Protein AF-A0A521FR51-F1 (afdb_monomer_lite)

Radius of gyration: 33.15 Å; chains: 1; bounding box: 98×44×95 Å

Structure (mmCIF, N/CA/C/O backbone):
data_AF-A0A521FR51-F1
#
_entry.id   AF-A0A521FR51-F1
#
loop_
_atom_site.group_PDB
_atom_site.id
_atom_site.type_symbol
_atom_site.label_atom_id
_atom_site.label_alt_id
_atom_site.label_comp_id
_atom_site.label_asym_id
_atom_site.label_entity_id
_atom_site.label_seq_id
_atom_site.pdbx_PDB_ins_code
_atom_site.Cartn_x
_atom_site.Cartn_y
_atom_site.Cartn_z
_atom_site.occupancy
_atom_site.B_iso_or_equiv
_atom_site.auth_seq_id
_atom_site.auth_comp_id
_atom_site.auth_asym_id
_atom_site.auth_atom_id
_atom_site.pdbx_PDB_model_num
ATOM 1 N N . MET A 1 1 ? -65.102 20.987 44.781 1.00 52.03 1 MET A N 1
ATOM 2 C CA . MET A 1 1 ? -63.739 21.559 44.846 1.00 52.03 1 MET A CA 1
ATOM 3 C C . MET A 1 1 ? -63.047 20.833 45.979 1.00 52.03 1 MET A C 1
ATOM 5 O O . MET A 1 1 ? -63.687 20.738 47.014 1.00 52.03 1 MET A O 1
ATOM 9 N N . SER A 1 2 ? -61.830 20.329 45.763 1.00 52.31 2 SER A N 1
ATOM 10 C CA . SER A 1 2 ? -61.130 19.287 46.551 1.00 52.31 2 SER A CA 1
ATOM 11 C C . SER A 1 2 ? -61.359 17.890 45.965 1.00 52.31 2 SER A C 1
ATOM 13 O O . SER A 1 2 ? -62.490 17.569 45.633 1.00 52.31 2 SER A O 1
ATOM 15 N N . ASP A 1 3 ? -60.271 17.133 45.789 1.00 48.88 3 ASP A N 1
ATOM 16 C CA . ASP A 1 3 ? -60.159 15.750 45.261 1.00 48.88 3 ASP A CA 1
ATOM 17 C C . ASP A 1 3 ? -59.652 15.567 43.814 1.00 48.88 3 ASP A C 1
ATOM 19 O O . ASP A 1 3 ? -59.901 14.539 43.194 1.00 48.88 3 ASP A O 1
ATOM 23 N N . GLN A 1 4 ? -58.859 16.505 43.274 1.00 53.62 4 GLN A N 1
ATOM 24 C CA . GLN A 1 4 ? -58.178 16.308 41.975 1.00 53.62 4 GLN A CA 1
ATOM 25 C C . GLN A 1 4 ? -56.643 16.216 42.035 1.00 53.62 4 GLN A C 1
ATOM 27 O O . GLN A 1 4 ? -55.985 16.265 41.001 1.00 53.62 4 GLN A O 1
ATOM 32 N N . TYR A 1 5 ? -56.065 16.020 43.222 1.00 56.59 5 TYR A N 1
ATOM 33 C CA . TYR A 1 5 ? -54.642 15.696 43.382 1.00 56.59 5 TYR A CA 1
ATOM 34 C C . TYR A 1 5 ? -54.499 14.272 43.918 1.00 56.59 5 TYR A C 1
ATOM 36 O O . TYR A 1 5 ? -54.097 14.049 45.059 1.00 56.59 5 TYR A O 1
ATOM 44 N N . GLY A 1 6 ? -54.884 13.298 43.092 1.00 53.94 6 GLY A N 1
ATOM 45 C CA . GLY A 1 6 ? -54.522 11.901 43.299 1.00 53.94 6 GLY A CA 1
ATOM 46 C C . GLY A 1 6 ? -53.022 11.747 43.079 1.00 53.94 6 GLY A C 1
ATOM 47 O O . GLY A 1 6 ? -52.582 11.493 41.961 1.00 53.94 6 GLY A O 1
ATOM 48 N N . TRP A 1 7 ? -52.235 11.961 44.130 1.00 54.44 7 TRP A N 1
ATOM 49 C CA . TRP A 1 7 ? -50.818 11.626 44.136 1.00 54.44 7 TRP A CA 1
ATOM 50 C C . TRP A 1 7 ? -50.703 10.117 43.900 1.00 54.44 7 TRP A C 1
ATOM 52 O O . TRP A 1 7 ? -51.057 9.325 44.768 1.00 54.44 7 TRP A O 1
ATOM 62 N N . GLN A 1 8 ? -50.271 9.716 42.702 1.00 59.28 8 GLN A N 1
ATOM 63 C CA . GLN A 1 8 ? -49.895 8.336 42.403 1.00 59.28 8 GLN A CA 1
ATOM 64 C C . GLN A 1 8 ? -48.689 7.978 43.279 1.00 59.28 8 GLN A C 1
ATOM 66 O O . GLN A 1 8 ? -47.546 8.251 42.924 1.00 59.28 8 GLN A O 1
ATOM 71 N N . THR A 1 9 ? -48.945 7.403 44.452 1.00 59.22 9 THR A N 1
ATOM 72 C CA . THR A 1 9 ? -47.923 7.036 45.444 1.00 59.22 9 THR A CA 1
ATOM 73 C C . THR A 1 9 ? -47.127 5.781 45.082 1.00 59.22 9 THR A C 1
ATOM 75 O O . THR A 1 9 ? -46.201 5.427 45.809 1.00 59.22 9 THR A O 1
ATOM 78 N N . ASP A 1 10 ? -47.425 5.134 43.951 1.00 56.59 10 ASP A N 1
ATOM 79 C CA . ASP A 1 10 ? -46.977 3.757 43.706 1.00 56.59 10 ASP A CA 1
ATOM 80 C C . ASP A 1 10 ? -45.957 3.606 42.564 1.00 56.59 10 ASP A C 1
ATOM 82 O O . ASP A 1 10 ? -45.501 2.499 42.291 1.00 56.59 10 ASP A O 1
ATOM 86 N N . GLN A 1 11 ? -45.526 4.693 41.916 1.00 64.50 11 GLN A N 1
ATOM 87 C CA . GLN A 1 11 ? -44.416 4.641 40.953 1.00 64.50 11 GLN A CA 1
ATOM 88 C C . GLN A 1 11 ? -43.120 5.140 41.589 1.00 64.50 11 GLN A C 1
ATOM 90 O O . GLN A 1 11 ? -42.556 6.158 41.190 1.00 64.50 11 GLN A O 1
ATOM 95 N N . TRP A 1 12 ? -42.622 4.407 42.586 1.00 65.62 12 TRP A N 1
ATOM 96 C CA . TRP A 1 12 ? -41.214 4.546 42.945 1.00 65.62 12 TRP A CA 1
ATOM 97 C C . TRP A 1 12 ? -40.373 4.172 41.716 1.00 65.62 12 TRP A C 1
ATOM 99 O O . TRP A 1 12 ? -40.554 3.073 41.181 1.00 65.62 12 TRP A O 1
ATOM 109 N N . PRO A 1 13 ? -39.486 5.060 41.228 1.00 68.44 13 PRO A N 1
ATOM 110 C CA . PRO A 1 13 ? -38.604 4.712 40.128 1.00 68.44 13 PRO A CA 1
ATOM 111 C C . PRO A 1 13 ? -37.794 3.486 40.543 1.00 68.44 13 PRO A C 1
ATOM 113 O O . PRO A 1 13 ? -37.299 3.417 41.672 1.00 68.44 13 PRO A O 1
ATOM 116 N N . ALA A 1 14 ? -37.700 2.507 39.640 1.00 74.50 14 ALA A N 1
ATOM 117 C CA . ALA A 1 14 ? -36.895 1.315 39.861 1.00 74.50 14 ALA A CA 1
ATOM 118 C C . ALA A 1 14 ? -35.509 1.729 40.394 1.00 74.50 14 ALA A C 1
ATOM 120 O O . ALA A 1 14 ? -34.955 2.721 39.901 1.00 74.50 14 ALA A O 1
ATOM 121 N N . PRO A 1 15 ? -34.966 1.019 41.403 1.00 76.31 15 PRO A N 1
ATOM 122 C CA . PRO A 1 15 ? -33.684 1.368 41.999 1.00 76.31 15 PRO A CA 1
ATOM 123 C C . PRO A 1 15 ? -32.647 1.548 40.894 1.00 76.31 15 PRO A C 1
ATOM 125 O O . PRO A 1 15 ? -32.601 0.757 39.947 1.00 76.31 15 PRO A O 1
ATOM 128 N N . ALA A 1 16 ? -31.858 2.622 40.995 1.00 70.25 16 ALA A N 1
ATOM 129 C CA . ALA A 1 16 ? -30.843 2.927 40.000 1.00 70.25 16 ALA A CA 1
ATOM 130 C C . ALA A 1 16 ? -29.976 1.678 39.761 1.00 70.25 16 ALA A C 1
ATOM 132 O O . ALA A 1 16 ? -29.628 0.997 40.735 1.00 70.25 16 ALA A O 1
ATOM 133 N N . PRO A 1 17 ? -29.650 1.350 38.496 1.00 73.38 17 PRO A N 1
ATOM 134 C CA . PRO A 1 17 ? -28.780 0.221 38.206 1.00 73.38 17 PRO A CA 1
ATOM 135 C C . PRO A 1 17 ? -27.507 0.354 39.044 1.00 73.38 17 PRO A C 1
ATOM 137 O O . PRO A 1 17 ? -26.943 1.445 39.162 1.00 73.38 17 PRO A O 1
ATOM 140 N N . THR A 1 18 ? -27.114 -0.749 39.682 1.00 76.81 18 THR A N 1
ATOM 141 C CA . THR A 1 18 ? -25.969 -0.801 40.591 1.00 76.81 18 THR A CA 1
ATOM 142 C C . THR A 1 18 ? -24.745 -0.154 39.952 1.00 76.81 18 THR A C 1
ATOM 144 O O . THR A 1 18 ? -24.495 -0.308 38.754 1.00 76.81 18 THR A O 1
ATOM 147 N N . THR A 1 19 ? -24.004 0.605 40.764 1.00 68.75 19 THR A N 1
ATOM 148 C CA . THR A 1 19 ? -22.808 1.353 40.370 1.00 68.75 19 THR A CA 1
ATOM 149 C C . THR A 1 19 ? -21.929 0.491 39.462 1.00 68.75 19 THR A C 1
ATOM 151 O O . THR A 1 19 ? -21.637 -0.650 39.837 1.00 68.75 19 THR A O 1
ATOM 154 N N . PRO A 1 20 ? -21.528 0.979 38.271 1.00 63.91 20 PRO A N 1
ATOM 155 C CA . PRO A 1 20 ? -20.766 0.170 37.333 1.00 63.91 20 PRO A CA 1
ATOM 156 C C . PRO A 1 20 ? -19.512 -0.369 38.019 1.00 63.91 20 PRO A C 1
ATOM 158 O O . PRO A 1 20 ? -18.823 0.359 38.738 1.00 63.91 20 PRO A O 1
ATOM 161 N N . ALA A 1 21 ? -19.250 -1.662 37.815 1.00 62.81 21 ALA A N 1
ATOM 162 C CA . ALA A 1 21 ? -18.065 -2.323 38.338 1.00 62.81 21 ALA A CA 1
ATOM 163 C C . ALA A 1 21 ? -16.800 -1.511 37.987 1.00 62.81 21 ALA A C 1
ATOM 165 O O . ALA A 1 21 ? -16.750 -0.894 36.916 1.00 62.81 21 ALA A O 1
ATOM 166 N N . PRO A 1 22 ? -15.786 -1.483 38.873 1.00 72.00 22 PRO A N 1
ATOM 167 C CA . PRO A 1 22 ? -14.561 -0.729 38.640 1.00 72.00 22 PRO A CA 1
ATOM 168 C C . PRO A 1 22 ? -13.962 -1.070 37.273 1.00 72.00 22 PRO A C 1
ATOM 170 O O . PRO A 1 22 ? -13.928 -2.234 36.872 1.00 72.00 22 PRO A O 1
ATOM 173 N N . VAL A 1 23 ? -13.504 -0.036 36.559 1.00 72.81 23 VAL A N 1
ATOM 174 C CA . VAL A 1 23 ? -12.925 -0.157 35.215 1.00 72.81 23 VAL A CA 1
ATOM 175 C C . VAL A 1 23 ? -11.814 -1.205 35.251 1.00 72.81 23 VAL A C 1
ATOM 177 O O . VAL A 1 23 ? -10.796 -1.012 35.915 1.00 72.81 23 VAL A O 1
ATOM 180 N N . GLY A 1 24 ? -12.030 -2.323 34.555 1.00 81.50 24 GLY A N 1
ATOM 181 C CA . GLY A 1 24 ? -11.098 -3.445 34.551 1.00 81.50 24 GLY A CA 1
ATOM 182 C C . GLY A 1 24 ? -9.691 -3.025 34.122 1.00 81.50 24 GLY A C 1
ATOM 183 O O . GLY A 1 24 ? -9.515 -2.195 33.222 1.00 81.50 24 GLY A O 1
ATOM 184 N N . ILE A 1 25 ? -8.683 -3.618 34.767 1.00 91.56 25 ILE A N 1
ATOM 185 C CA . ILE A 1 25 ? -7.269 -3.471 34.403 1.00 91.56 25 ILE A CA 1
ATOM 186 C C . ILE A 1 25 ? -7.117 -3.771 32.904 1.00 91.56 25 ILE A C 1
ATOM 188 O O . ILE A 1 25 ? -7.678 -4.746 32.398 1.00 91.56 25 ILE A O 1
ATOM 192 N N . ARG A 1 26 ? -6.374 -2.923 32.178 1.00 93.25 26 ARG A N 1
ATOM 193 C CA . ARG A 1 26 ? -6.152 -3.095 30.735 1.00 93.25 26 ARG A CA 1
ATOM 194 C C . ARG A 1 26 ? -5.547 -4.485 30.469 1.00 93.25 26 ARG A C 1
ATOM 196 O O . ARG A 1 26 ? -4.518 -4.803 31.066 1.00 93.25 26 ARG A O 1
ATOM 203 N N . PRO A 1 27 ? -6.119 -5.295 29.560 1.00 94.88 27 PRO A N 1
ATOM 204 C CA . PRO A 1 27 ? -5.567 -6.606 29.255 1.00 94.88 27 PRO A CA 1
ATOM 205 C C . PRO A 1 27 ? -4.201 -6.452 28.576 1.00 94.88 27 PRO A C 1
ATOM 207 O O . PRO A 1 27 ? -4.071 -5.698 27.609 1.00 94.88 27 PRO A O 1
ATOM 210 N N . GLY A 1 28 ? -3.200 -7.212 29.031 1.00 95.38 28 GLY A N 1
ATOM 211 C CA . GLY A 1 28 ? -1.850 -7.199 28.446 1.00 95.38 28 GLY A CA 1
ATOM 212 C C . GLY A 1 28 ? -1.821 -7.546 26.948 1.00 95.38 28 GLY A C 1
ATOM 213 O O . GLY A 1 28 ? -0.951 -7.094 26.210 1.00 95.38 28 GLY A O 1
ATOM 214 N N . GLN A 1 29 ? -2.830 -8.277 26.464 1.00 95.56 29 GLN A N 1
ATOM 215 C CA . GLN A 1 29 ? -3.013 -8.578 25.040 1.00 95.56 29 GLN A CA 1
ATOM 216 C C . GLN A 1 29 ? -3.282 -7.317 24.202 1.00 95.56 29 GLN A C 1
ATOM 218 O O . GLN A 1 29 ? -2.756 -7.198 23.100 1.00 95.56 29 GLN A O 1
ATOM 223 N N . ALA A 1 30 ? -4.048 -6.350 24.724 1.00 94.81 30 ALA A N 1
ATOM 224 C CA . ALA A 1 30 ? -4.323 -5.105 24.006 1.00 94.81 30 ALA A CA 1
ATOM 225 C C . ALA A 1 30 ? -3.075 -4.214 23.920 1.00 94.81 30 ALA A C 1
ATOM 227 O O . ALA A 1 30 ? -2.853 -3.566 22.901 1.00 94.81 30 ALA A O 1
ATOM 228 N N . THR A 1 31 ? -2.241 -4.197 24.968 1.00 95.69 31 THR A N 1
ATOM 229 C CA . THR A 1 31 ? -0.952 -3.493 24.918 1.00 95.69 31 THR A CA 1
ATOM 230 C C . THR A 1 31 ? 0.014 -4.164 23.953 1.00 95.69 31 THR A C 1
ATOM 232 O O . THR A 1 31 ? 0.626 -3.463 23.158 1.00 95.69 31 THR A O 1
ATOM 235 N N . ALA A 1 32 ? 0.105 -5.497 23.967 1.00 96.56 32 ALA A N 1
ATOM 236 C CA . ALA A 1 32 ? 0.963 -6.237 23.045 1.00 96.56 32 ALA A CA 1
ATOM 237 C C . ALA A 1 32 ? 0.562 -5.999 21.580 1.00 96.56 32 ALA A C 1
ATOM 239 O O . ALA A 1 32 ? 1.413 -5.664 20.765 1.00 96.56 32 ALA A O 1
ATOM 240 N N . ALA A 1 33 ? -0.735 -6.073 21.259 1.00 96.25 33 ALA A N 1
ATOM 241 C CA . ALA A 1 33 ? -1.232 -5.804 19.909 1.00 96.25 33 ALA A CA 1
ATOM 242 C C . ALA A 1 33 ? -0.910 -4.380 19.424 1.00 96.25 33 ALA A C 1
ATOM 244 O O . ALA A 1 33 ? -0.513 -4.196 18.277 1.00 96.25 33 ALA A O 1
ATOM 245 N N . ALA A 1 34 ? -1.051 -3.376 20.294 1.00 96.12 34 ALA A N 1
ATOM 246 C CA . ALA A 1 34 ? -0.708 -2.000 19.947 1.00 96.12 34 ALA A CA 1
ATOM 247 C C . ALA A 1 34 ? 0.802 -1.806 19.737 1.00 96.12 34 ALA A C 1
ATOM 249 O O . ALA A 1 34 ? 1.198 -1.107 18.813 1.00 96.12 34 ALA A O 1
ATOM 250 N N . VAL A 1 35 ? 1.643 -2.443 20.561 1.00 97.00 35 VAL A N 1
ATOM 251 C CA . VAL A 1 35 ? 3.104 -2.405 20.390 1.00 97.00 35 VAL A CA 1
ATOM 252 C C . VAL A 1 35 ? 3.512 -3.046 19.066 1.00 97.00 35 VAL A C 1
ATOM 254 O O . VAL A 1 35 ? 4.304 -2.454 18.344 1.00 97.00 35 VAL A O 1
ATOM 257 N N . LEU A 1 36 ? 2.937 -4.199 18.711 1.00 95.88 36 LEU A N 1
ATOM 258 C CA . LEU A 1 36 ? 3.201 -4.840 17.419 1.00 95.88 36 LEU A CA 1
ATOM 259 C C . LEU A 1 36 ? 2.795 -3.950 16.239 1.00 95.88 36 LEU A C 1
ATOM 261 O O . LEU A 1 36 ? 3.543 -3.879 15.274 1.00 95.88 36 LEU A O 1
ATOM 265 N N . ALA A 1 37 ? 1.676 -3.221 16.337 1.00 96.12 37 ALA A N 1
ATOM 266 C CA . ALA A 1 37 ? 1.284 -2.243 15.317 1.00 96.12 37 ALA A CA 1
ATOM 267 C C . ALA A 1 37 ? 2.339 -1.135 15.143 1.00 96.12 37 ALA A C 1
ATOM 269 O O . ALA A 1 37 ? 2.679 -0.766 14.026 1.00 96.12 37 ALA A O 1
ATOM 270 N N . PHE A 1 38 ? 2.902 -0.620 16.242 1.00 96.12 38 PHE A N 1
ATOM 271 C CA . PHE A 1 38 ? 3.954 0.401 16.178 1.00 96.12 38 PHE A CA 1
ATOM 272 C C . PHE A 1 38 ? 5.269 -0.137 15.609 1.00 96.12 38 PHE A C 1
ATOM 274 O O . PHE A 1 38 ? 5.923 0.557 14.835 1.00 96.12 38 PHE A O 1
ATOM 281 N N . VAL A 1 39 ? 5.646 -1.365 15.976 1.00 96.12 39 VAL A N 1
ATOM 282 C CA . VAL A 1 39 ? 6.831 -2.033 15.421 1.00 96.12 39 VAL A CA 1
ATOM 283 C C . VAL A 1 39 ? 6.658 -2.250 13.918 1.00 96.12 39 VAL A C 1
ATOM 285 O O . VAL A 1 39 ? 7.561 -1.907 13.162 1.00 96.12 39 VAL A O 1
ATOM 288 N N . GLN A 1 40 ? 5.494 -2.735 13.478 1.00 95.69 40 GLN A N 1
ATOM 289 C CA . GLN A 1 40 ? 5.206 -2.956 12.061 1.00 95.69 40 GLN A CA 1
ATOM 290 C C . GLN A 1 40 ? 5.230 -1.653 11.260 1.00 95.69 40 GLN A C 1
ATOM 292 O O . GLN A 1 40 ? 5.890 -1.589 10.227 1.00 95.69 40 GLN A O 1
ATOM 297 N N . ALA A 1 41 ? 4.596 -0.591 11.765 1.00 95.12 41 ALA A N 1
ATOM 298 C CA . ALA A 1 41 ? 4.664 0.727 11.140 1.00 95.12 41 ALA A CA 1
ATOM 299 C C . ALA A 1 41 ? 6.116 1.217 10.998 1.00 95.12 41 ALA A C 1
ATOM 301 O O . ALA A 1 41 ? 6.491 1.742 9.953 1.00 95.12 41 ALA A O 1
ATOM 302 N N . GLY A 1 42 ? 6.952 1.008 12.022 1.00 94.50 42 GLY A N 1
ATOM 303 C CA . GLY A 1 42 ? 8.380 1.328 11.963 1.00 94.50 42 GLY A CA 1
ATOM 304 C C . GLY A 1 42 ? 9.136 0.517 10.907 1.00 94.50 42 GLY A C 1
ATOM 305 O O . GLY A 1 42 ? 9.936 1.086 10.171 1.00 94.50 42 GLY A O 1
ATOM 306 N N . LEU A 1 43 ? 8.855 -0.785 10.795 1.00 93.25 43 LEU A N 1
ATOM 307 C CA . LEU A 1 43 ? 9.455 -1.657 9.779 1.00 93.25 43 LEU A CA 1
ATOM 308 C C . LEU A 1 43 ? 9.039 -1.259 8.357 1.00 93.25 43 LEU A C 1
ATOM 310 O O . LEU A 1 43 ? 9.892 -1.221 7.476 1.00 93.25 43 LEU A O 1
ATOM 314 N N . LEU A 1 44 ? 7.769 -0.905 8.137 1.00 90.88 44 LEU A N 1
ATOM 315 C CA . LEU A 1 44 ? 7.285 -0.420 6.839 1.00 90.88 44 LEU A CA 1
ATOM 316 C C . LEU A 1 44 ? 7.963 0.897 6.440 1.00 90.88 44 LEU A C 1
ATOM 318 O O . LEU A 1 44 ? 8.408 1.035 5.307 1.00 90.88 44 LEU A O 1
ATOM 322 N N . LEU A 1 45 ? 8.095 1.848 7.369 1.00 91.50 45 LEU A N 1
ATOM 323 C CA . LEU A 1 45 ? 8.787 3.114 7.095 1.00 91.50 45 LEU A CA 1
ATOM 324 C C . LEU A 1 45 ? 10.288 2.914 6.845 1.00 91.50 45 LEU A C 1
ATOM 326 O O . LEU A 1 45 ? 10.856 3.581 5.984 1.00 91.50 45 LEU A O 1
ATOM 330 N N . LEU A 1 46 ? 10.926 1.985 7.563 1.00 91.75 46 LEU A N 1
ATOM 331 C CA . LEU A 1 46 ? 12.323 1.621 7.323 1.00 91.75 46 LEU A CA 1
ATOM 332 C C . LEU A 1 46 ? 12.506 0.978 5.941 1.00 91.75 46 LEU A C 1
ATOM 334 O O . LEU A 1 46 ? 13.467 1.302 5.251 1.00 91.75 46 LEU A O 1
ATOM 338 N N . LEU A 1 47 ? 11.582 0.107 5.525 1.00 87.81 47 LEU A N 1
ATOM 339 C CA . LEU A 1 47 ? 11.584 -0.494 4.191 1.00 87.81 47 LEU A CA 1
ATOM 340 C C . LEU A 1 47 ? 11.461 0.579 3.102 1.00 87.81 47 LEU A C 1
ATOM 342 O O . LEU A 1 47 ? 12.248 0.579 2.164 1.00 87.81 47 LEU A O 1
ATOM 346 N N . VAL A 1 48 ? 10.533 1.529 3.258 1.00 89.00 48 VAL A N 1
ATOM 347 C CA . VAL A 1 48 ? 10.397 2.666 2.332 1.00 89.00 48 VAL A CA 1
ATOM 348 C C . VAL A 1 48 ? 11.681 3.488 2.265 1.00 89.00 48 VAL A C 1
ATOM 350 O O . VAL A 1 48 ? 12.118 3.841 1.173 1.00 89.00 48 VAL A O 1
ATOM 353 N N . LEU A 1 49 ? 12.308 3.778 3.412 1.00 87.50 49 LEU A N 1
ATOM 354 C CA . LEU A 1 49 ? 13.583 4.496 3.444 1.00 87.50 49 LEU A CA 1
ATOM 355 C C . LEU A 1 49 ? 14.662 3.742 2.660 1.00 87.50 49 LEU A C 1
ATOM 357 O O . LEU A 1 49 ? 15.362 4.358 1.867 1.00 87.50 49 LEU A O 1
ATOM 361 N N . MET A 1 50 ? 14.780 2.429 2.864 1.00 86.38 50 MET A N 1
ATOM 362 C CA . MET A 1 50 ? 15.744 1.593 2.144 1.00 86.38 50 MET A CA 1
ATOM 363 C C . MET A 1 50 ? 15.492 1.606 0.634 1.00 86.38 50 MET A C 1
ATOM 365 O O . MET A 1 50 ? 16.439 1.817 -0.114 1.00 86.38 50 MET A O 1
ATOM 369 N N . ILE A 1 51 ? 14.236 1.451 0.196 1.00 82.62 51 ILE A N 1
ATOM 370 C CA . ILE A 1 51 ? 13.856 1.514 -1.227 1.00 82.62 51 ILE A CA 1
ATOM 371 C C . ILE A 1 51 ? 14.210 2.881 -1.815 1.00 82.62 51 ILE A C 1
ATOM 373 O O . ILE A 1 51 ? 14.811 2.946 -2.877 1.00 82.62 51 ILE A O 1
ATOM 377 N N . THR A 1 52 ? 13.902 3.964 -1.097 1.00 81.44 52 THR A N 1
ATOM 378 C CA . THR A 1 52 ? 14.183 5.334 -1.558 1.00 81.44 52 THR A CA 1
ATOM 379 C C . THR A 1 52 ? 15.688 5.604 -1.645 1.00 81.44 52 THR A C 1
ATOM 381 O O . THR A 1 52 ? 16.147 6.289 -2.549 1.00 81.44 52 THR A O 1
ATOM 384 N N . VAL A 1 53 ? 16.480 5.098 -0.693 1.00 81.50 53 VAL A N 1
ATOM 385 C CA . VAL A 1 53 ? 17.942 5.248 -0.725 1.00 81.50 53 VAL A CA 1
ATOM 386 C C . VAL A 1 53 ? 18.543 4.429 -1.862 1.00 81.50 53 VAL A C 1
ATOM 388 O O . VAL A 1 53 ? 19.401 4.951 -2.561 1.00 81.50 53 VAL A O 1
ATOM 391 N N . ALA A 1 54 ? 18.084 3.192 -2.064 1.00 81.06 54 ALA A N 1
ATOM 392 C CA . ALA A 1 54 ? 18.521 2.355 -3.178 1.00 81.06 54 ALA A CA 1
ATOM 393 C C . ALA A 1 54 ? 18.180 3.007 -4.526 1.00 81.06 54 ALA A C 1
ATOM 395 O O . ALA A 1 54 ? 19.064 3.176 -5.352 1.00 81.06 54 ALA A O 1
ATOM 396 N N . SER A 1 55 ? 16.954 3.515 -4.695 1.00 77.31 55 SER A N 1
ATOM 397 C CA . SER A 1 55 ? 16.533 4.184 -5.934 1.00 77.31 55 SER A CA 1
ATOM 398 C C . SER A 1 55 ? 17.261 5.498 -6.226 1.00 77.31 55 SER A C 1
ATOM 400 O O . SER A 1 55 ? 17.206 5.987 -7.343 1.00 77.31 55 SER A O 1
ATOM 402 N N . VAL A 1 56 ? 17.865 6.125 -5.212 1.00 77.00 56 VAL A N 1
ATOM 403 C CA . VAL A 1 56 ? 18.692 7.333 -5.378 1.00 77.00 56 VAL A CA 1
ATOM 404 C C . VAL A 1 56 ? 20.167 6.977 -5.594 1.00 77.00 56 VAL A C 1
ATOM 406 O O . VAL A 1 56 ? 20.913 7.786 -6.140 1.00 77.00 56 VAL A O 1
ATOM 409 N N . ALA A 1 57 ? 20.612 5.818 -5.106 1.00 81.31 57 ALA A N 1
ATOM 410 C CA . ALA A 1 57 ? 22.001 5.375 -5.196 1.00 81.31 57 ALA A CA 1
ATOM 411 C C . ALA A 1 57 ? 22.303 4.640 -6.506 1.00 81.31 57 ALA A C 1
ATOM 413 O O . ALA A 1 57 ? 23.415 4.762 -7.015 1.00 81.31 57 ALA A O 1
ATOM 414 N N . ASP A 1 58 ? 21.327 3.899 -7.017 1.00 74.31 58 ASP A N 1
ATOM 415 C CA . ASP A 1 58 ? 21.405 3.185 -8.281 1.00 74.31 58 ASP A CA 1
ATOM 416 C C . ASP A 1 58 ? 20.703 4.033 -9.358 1.00 74.31 58 ASP A C 1
ATOM 418 O O . ASP A 1 58 ? 19.639 4.594 -9.092 1.00 74.31 58 ASP A O 1
ATOM 422 N N . ASP A 1 59 ? 21.286 4.150 -10.559 1.00 61.53 59 ASP A N 1
ATOM 423 C CA . ASP A 1 59 ? 20.627 4.733 -11.742 1.00 61.53 59 ASP A CA 1
ATOM 424 C C . ASP A 1 59 ? 19.510 3.775 -12.194 1.00 61.53 59 ASP A C 1
ATOM 426 O O . ASP A 1 59 ? 19.635 3.055 -13.185 1.00 61.53 59 ASP A O 1
ATOM 430 N N . VAL A 1 60 ? 18.451 3.669 -11.386 1.00 58.62 60 VAL A N 1
ATOM 431 C CA . VAL A 1 60 ? 17.332 2.765 -11.643 1.00 58.62 60 VAL A CA 1
ATOM 432 C C . VAL A 1 60 ? 16.625 3.242 -12.916 1.00 58.62 60 VAL A C 1
ATOM 434 O O . VAL A 1 60 ? 16.251 4.420 -12.978 1.00 58.62 60 VAL A O 1
ATOM 437 N N . PRO A 1 61 ? 16.436 2.367 -13.922 1.00 58.38 61 PRO A N 1
ATOM 438 C CA . PRO A 1 61 ? 15.712 2.718 -15.137 1.00 58.38 61 PRO A CA 1
ATOM 439 C C . PRO A 1 61 ? 14.305 3.247 -14.800 1.00 58.38 61 PRO A C 1
ATOM 441 O O . PRO A 1 61 ? 13.692 2.907 -13.785 1.00 58.38 61 PRO A O 1
ATOM 444 N N . GLY A 1 62 ? 13.825 4.200 -15.603 1.00 59.59 62 GLY A N 1
ATOM 445 C CA . GLY A 1 62 ? 12.664 5.033 -15.259 1.00 59.59 62 GLY A CA 1
ATOM 446 C C . GLY A 1 62 ? 11.328 4.286 -15.126 1.00 59.59 62 GLY A C 1
ATOM 447 O O . GLY A 1 62 ? 10.382 4.831 -14.553 1.00 59.59 62 GLY A O 1
ATOM 448 N N . ASP A 1 63 ? 11.242 3.049 -15.611 1.00 59.59 63 ASP A N 1
ATOM 449 C CA . ASP A 1 63 ? 10.064 2.178 -15.568 1.00 59.59 63 ASP A CA 1
ATOM 450 C C . ASP A 1 63 ? 9.728 1.682 -14.149 1.00 59.59 63 ASP A C 1
ATOM 452 O O . ASP A 1 63 ? 8.551 1.619 -13.770 1.00 59.59 63 ASP A O 1
ATOM 456 N N . ASP A 1 64 ? 10.738 1.458 -13.309 1.00 68.38 64 ASP A N 1
ATOM 457 C CA . ASP A 1 64 ? 10.548 0.990 -11.931 1.00 68.38 64 ASP A CA 1
ATOM 458 C C . ASP A 1 64 ? 10.123 2.100 -10.953 1.00 68.38 64 ASP A C 1
ATOM 460 O O . ASP A 1 64 ? 9.579 1.834 -9.871 1.00 68.38 64 ASP A O 1
ATOM 464 N N . VAL A 1 65 ? 10.297 3.371 -11.331 1.00 72.12 65 VAL A N 1
ATOM 465 C CA . VAL A 1 65 ? 10.021 4.522 -10.456 1.00 72.12 65 VAL A CA 1
ATOM 466 C C . VAL A 1 65 ? 8.531 4.623 -10.125 1.00 72.12 65 VAL A C 1
ATOM 468 O O . VAL A 1 65 ? 8.162 4.867 -8.972 1.00 72.12 65 VAL A O 1
ATOM 471 N N . GLY A 1 66 ? 7.647 4.394 -11.102 1.00 74.06 66 GLY A N 1
ATOM 472 C CA . GLY A 1 66 ? 6.197 4.473 -10.898 1.00 74.06 66 GLY A CA 1
ATOM 473 C C . GLY A 1 66 ? 5.688 3.433 -9.895 1.00 74.06 66 GLY A C 1
ATOM 474 O O . GLY A 1 66 ? 4.922 3.756 -8.977 1.00 74.06 66 GLY A O 1
ATOM 475 N N . ILE A 1 67 ? 6.164 2.192 -10.025 1.00 74.06 67 ILE A N 1
ATOM 476 C CA . ILE A 1 67 ? 5.835 1.098 -9.106 1.00 74.06 67 ILE A CA 1
ATOM 477 C C . ILE A 1 67 ? 6.436 1.381 -7.725 1.00 74.06 67 ILE A C 1
ATOM 479 O O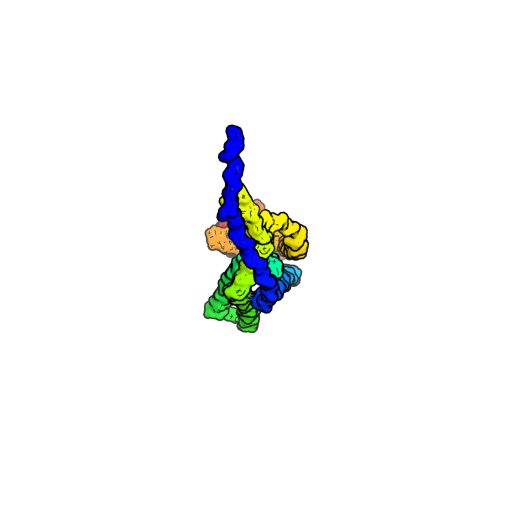 . ILE A 1 67 ? 5.723 1.279 -6.722 1.00 74.06 67 ILE A O 1
ATOM 483 N N . ALA A 1 68 ? 7.696 1.818 -7.651 1.00 76.12 68 ALA A N 1
ATOM 484 C CA . ALA A 1 68 ? 8.361 2.163 -6.395 1.00 76.12 68 ALA A CA 1
ATOM 485 C C . ALA A 1 68 ? 7.636 3.288 -5.634 1.00 76.12 68 ALA A C 1
ATOM 487 O O . ALA A 1 68 ? 7.451 3.194 -4.415 1.00 76.12 68 ALA A O 1
ATOM 488 N N . VAL A 1 69 ? 7.145 4.319 -6.333 1.00 79.50 69 VAL A N 1
ATOM 489 C CA . VAL A 1 69 ? 6.313 5.385 -5.750 1.00 79.50 69 VAL A CA 1
ATOM 490 C C . VAL A 1 69 ? 5.006 4.826 -5.202 1.00 79.50 69 VAL A C 1
ATOM 492 O O . VAL A 1 69 ? 4.629 5.143 -4.070 1.00 79.50 69 VAL A O 1
ATOM 495 N N . LEU A 1 70 ? 4.308 3.988 -5.971 1.00 78.00 70 LEU A N 1
ATOM 496 C CA . LEU A 1 70 ? 3.028 3.420 -5.552 1.00 78.00 70 LEU A CA 1
ATOM 497 C C . LEU A 1 70 ? 3.195 2.517 -4.322 1.00 78.00 70 LEU A C 1
ATOM 499 O O . LEU A 1 70 ? 2.439 2.650 -3.355 1.00 78.00 70 LEU A O 1
ATOM 503 N N . VAL A 1 71 ? 4.220 1.661 -4.317 1.00 83.12 71 VAL A N 1
ATOM 504 C CA . VAL A 1 71 ? 4.590 0.811 -3.174 1.00 83.12 71 VAL A CA 1
ATOM 505 C C . VAL A 1 71 ? 4.937 1.668 -1.957 1.00 83.12 71 VAL A C 1
ATOM 507 O O . VAL A 1 71 ? 4.452 1.405 -0.855 1.00 83.12 71 VAL A O 1
ATOM 510 N N . THR A 1 72 ? 5.702 2.740 -2.156 1.00 85.62 72 THR A N 1
ATOM 511 C CA . THR A 1 72 ? 6.083 3.688 -1.105 1.00 85.62 72 THR A CA 1
ATOM 512 C C . THR A 1 72 ? 4.869 4.365 -0.471 1.00 85.62 72 THR A C 1
ATOM 514 O O . THR A 1 72 ? 4.731 4.386 0.758 1.00 85.62 72 THR A O 1
ATOM 517 N N . LEU A 1 73 ? 3.949 4.880 -1.288 1.00 85.56 73 LEU A N 1
ATOM 518 C CA . LEU A 1 73 ? 2.717 5.512 -0.818 1.00 85.56 73 LEU A CA 1
ATOM 519 C C . LEU A 1 73 ? 1.816 4.514 -0.083 1.00 85.56 73 LEU A C 1
ATOM 521 O O . LEU A 1 73 ? 1.292 4.835 0.987 1.00 85.56 73 LEU A O 1
ATOM 525 N N . ALA A 1 74 ? 1.671 3.297 -0.614 1.00 86.88 74 ALA A N 1
ATOM 526 C CA . ALA A 1 74 ? 0.892 2.236 0.016 1.00 86.88 74 ALA A CA 1
ATOM 527 C C . ALA A 1 74 ? 1.476 1.838 1.382 1.00 86.88 74 ALA A C 1
ATOM 529 O O . ALA A 1 74 ? 0.740 1.771 2.370 1.00 86.88 74 ALA A O 1
ATOM 530 N N . ALA A 1 75 ? 2.795 1.648 1.474 1.00 90.25 75 ALA A N 1
ATOM 531 C CA . ALA A 1 75 ? 3.483 1.328 2.722 1.00 90.25 75 ALA A CA 1
ATOM 532 C C . ALA A 1 75 ? 3.354 2.456 3.760 1.00 90.25 75 ALA A C 1
ATOM 534 O O . ALA A 1 75 ? 3.069 2.187 4.930 1.00 90.25 75 ALA A O 1
ATOM 535 N N . CYS A 1 76 ? 3.471 3.721 3.342 1.00 90.19 76 CYS A N 1
ATOM 536 C CA . CYS A 1 76 ? 3.252 4.871 4.224 1.00 90.19 76 CYS A CA 1
ATOM 537 C C . CYS A 1 76 ? 1.803 4.939 4.730 1.00 90.19 76 CYS A C 1
ATOM 539 O O . CYS A 1 76 ? 1.570 5.176 5.918 1.00 90.19 76 CYS A O 1
ATOM 541 N N . ALA A 1 77 ? 0.819 4.703 3.856 1.00 90.12 77 ALA A N 1
ATOM 542 C CA . ALA A 1 77 ? -0.591 4.684 4.235 1.00 90.12 77 ALA A CA 1
ATOM 543 C C . ALA A 1 77 ? -0.890 3.570 5.253 1.00 90.12 77 ALA A C 1
ATOM 545 O O . ALA A 1 77 ? -1.549 3.825 6.265 1.00 90.12 77 ALA A O 1
ATOM 546 N N . LEU A 1 78 ? -0.360 2.362 5.032 1.00 93.00 78 LEU A N 1
ATOM 547 C CA . LEU A 1 78 ? -0.487 1.236 5.963 1.00 93.00 78 LEU A CA 1
ATOM 548 C C . LEU A 1 78 ? 0.174 1.538 7.312 1.00 93.00 78 LEU A C 1
ATOM 550 O O . LEU A 1 78 ? -0.477 1.394 8.348 1.00 93.00 78 LEU A O 1
ATOM 554 N N . ALA A 1 79 ? 1.396 2.080 7.310 1.00 93.88 79 ALA A N 1
ATOM 555 C CA . ALA A 1 79 ? 2.072 2.508 8.532 1.00 93.88 79 ALA A CA 1
ATOM 556 C C . ALA A 1 79 ? 1.235 3.540 9.313 1.00 93.88 79 ALA A C 1
ATOM 558 O O . ALA A 1 79 ? 1.055 3.415 10.525 1.00 93.88 79 ALA A O 1
ATOM 559 N N . GLY A 1 80 ? 0.647 4.528 8.629 1.00 91.19 80 GLY A N 1
ATOM 560 C CA . GLY A 1 80 ? -0.262 5.497 9.246 1.00 91.19 80 GLY A CA 1
ATOM 561 C C . GLY A 1 80 ? -1.510 4.849 9.859 1.00 91.19 80 GLY A C 1
ATOM 562 O O . GLY A 1 80 ? -1.881 5.164 10.996 1.00 91.19 80 GLY A O 1
ATOM 563 N N . LEU A 1 81 ? -2.142 3.914 9.144 1.00 93.38 81 LEU A N 1
ATOM 564 C CA . LEU A 1 81 ? -3.303 3.163 9.633 1.00 93.38 81 LEU A CA 1
ATOM 565 C C . LEU A 1 81 ? -2.964 2.295 10.853 1.00 93.38 81 LEU A C 1
ATOM 567 O O . LEU A 1 81 ? -3.796 2.171 11.755 1.00 93.38 81 LEU A O 1
ATOM 571 N N . ASP A 1 82 ? -1.755 1.750 10.923 1.00 95.12 82 ASP A N 1
ATOM 572 C CA . ASP A 1 82 ? -1.253 0.993 12.068 1.00 95.12 82 ASP A CA 1
ATOM 573 C C . ASP A 1 82 ? -1.035 1.867 13.305 1.00 95.12 82 ASP A C 1
ATOM 575 O O . ASP A 1 82 ? -1.488 1.517 14.403 1.00 95.12 82 ASP A O 1
ATOM 579 N N . LEU A 1 83 ? -0.421 3.044 13.140 1.00 95.19 83 LEU A N 1
ATOM 580 C CA . LEU A 1 83 ? -0.263 4.016 14.227 1.00 95.19 83 LEU A CA 1
ATOM 581 C C . LEU A 1 83 ? -1.634 4.454 14.775 1.00 95.19 83 LEU A C 1
ATOM 583 O O . LEU A 1 83 ? -1.855 4.492 15.994 1.00 95.19 83 LEU A O 1
ATOM 587 N N . LEU A 1 84 ? -2.590 4.742 13.888 1.00 93.25 84 LEU A N 1
ATOM 588 C CA . LEU A 1 84 ? -3.960 5.099 14.267 1.00 93.25 84 LEU A CA 1
ATOM 589 C C . LEU A 1 84 ? -4.708 3.928 14.922 1.00 93.25 84 LEU A C 1
ATOM 591 O O . LEU A 1 84 ? -5.399 4.114 15.929 1.00 93.25 84 LEU A O 1
ATOM 595 N N . GLY A 1 85 ? -4.558 2.714 14.393 1.00 94.81 85 GLY A N 1
ATOM 596 C CA . GLY A 1 85 ? -5.170 1.502 14.929 1.00 94.81 85 GLY A CA 1
ATOM 597 C C . GLY A 1 85 ? -4.651 1.161 16.326 1.00 94.81 85 GLY A C 1
ATOM 598 O O . GLY A 1 85 ? -5.445 0.934 17.244 1.00 94.81 85 GLY A O 1
ATOM 599 N N . GLY A 1 86 ? -3.330 1.197 16.519 1.00 95.81 86 GLY A N 1
ATOM 600 C CA . GLY A 1 86 ? -2.674 0.947 17.802 1.00 95.81 86 GLY A CA 1
ATOM 601 C C . GLY A 1 86 ? -3.050 1.986 18.861 1.00 95.81 86 GLY A C 1
ATOM 602 O O . GLY A 1 86 ? -3.445 1.634 19.978 1.00 95.81 86 GLY A O 1
ATOM 603 N N . THR A 1 87 ? -3.022 3.277 18.514 1.00 94.56 87 THR A N 1
ATOM 604 C CA . THR A 1 87 ? -3.441 4.351 19.434 1.00 94.56 87 THR A CA 1
ATOM 605 C C . THR A 1 87 ? -4.934 4.287 19.764 1.00 94.56 87 THR A C 1
ATOM 607 O O . THR A 1 87 ? -5.312 4.459 20.930 1.00 94.56 87 THR A O 1
ATOM 610 N N . GLY A 1 88 ? -5.787 3.988 18.780 1.00 93.31 88 GLY A N 1
ATOM 611 C CA . GLY A 1 88 ? -7.222 3.791 18.973 1.00 93.31 88 GLY A CA 1
ATOM 612 C C . GLY A 1 88 ? -7.532 2.633 19.923 1.00 93.31 88 GLY A C 1
ATOM 613 O O . GLY A 1 88 ? -8.326 2.783 20.863 1.00 93.31 88 GLY A O 1
ATOM 614 N N . LEU A 1 89 ? -6.819 1.514 19.766 1.00 95.31 89 LEU A N 1
ATOM 615 C CA . LEU A 1 89 ? -6.931 0.369 20.662 1.00 95.31 89 LEU A CA 1
ATOM 616 C C . LEU A 1 89 ? -6.517 0.739 22.093 1.00 95.31 89 LEU A C 1
ATOM 618 O O . LEU A 1 89 ? -7.276 0.494 23.028 1.00 95.31 89 LEU A O 1
ATOM 622 N N . LEU A 1 90 ? -5.371 1.403 22.292 1.00 94.50 90 LEU A N 1
ATOM 623 C CA . LEU A 1 90 ? -4.917 1.825 23.628 1.00 94.50 90 LEU A CA 1
ATOM 624 C C . LEU A 1 90 ? -5.892 2.801 24.299 1.00 94.50 90 LEU A C 1
ATOM 626 O O . LEU A 1 90 ? -6.081 2.772 25.522 1.00 94.50 90 LEU A O 1
ATOM 630 N N . ARG A 1 91 ? -6.546 3.656 23.511 1.00 93.12 91 ARG A N 1
ATOM 631 C CA . ARG A 1 91 ? -7.588 4.569 23.992 1.00 93.12 91 ARG A CA 1
ATOM 632 C C . ARG A 1 91 ? -8.925 3.878 24.232 1.00 93.12 91 ARG A C 1
ATOM 634 O O . ARG A 1 91 ? -9.797 4.502 24.837 1.00 93.12 91 ARG A O 1
ATOM 641 N N . GLY A 1 92 ? -9.117 2.641 23.783 1.00 90.75 92 GLY A N 1
ATOM 642 C CA . GLY A 1 92 ? -10.415 1.969 23.809 1.00 90.75 92 GLY A CA 1
ATOM 643 C C . GLY A 1 92 ? -11.477 2.717 22.996 1.00 90.75 92 GLY A C 1
ATOM 644 O O . GLY A 1 92 ? -12.643 2.704 23.371 1.00 90.75 92 GLY A O 1
ATOM 645 N N . THR A 1 93 ? -11.085 3.453 21.943 1.00 89.31 93 THR A N 1
ATOM 646 C CA . THR A 1 93 ? -12.040 4.075 21.001 1.00 89.31 93 THR A CA 1
ATOM 647 C C . THR A 1 93 ? -12.667 3.034 20.088 1.00 89.31 93 THR A C 1
ATOM 649 O O . THR A 1 93 ? -13.856 3.115 19.796 1.00 89.31 93 THR A O 1
ATOM 652 N N . GLY A 1 94 ? -11.899 2.017 19.714 1.00 89.88 94 GLY A N 1
ATOM 653 C CA . GLY A 1 94 ? -12.367 0.890 18.928 1.00 89.88 94 GLY A CA 1
ATOM 654 C C . GLY A 1 94 ? -11.198 0.004 18.523 1.00 89.88 94 GLY A C 1
ATOM 655 O O . GLY A 1 94 ? -10.043 0.415 18.599 1.00 89.88 94 GLY A O 1
ATOM 656 N N . ARG A 1 95 ? -11.513 -1.219 18.097 1.00 94.81 95 ARG A N 1
ATOM 657 C CA . ARG A 1 95 ? -10.536 -2.167 17.533 1.00 94.81 95 ARG A CA 1
ATOM 658 C C . ARG A 1 95 ? -10.700 -2.386 16.029 1.00 94.81 95 ARG A C 1
ATOM 660 O O . ARG A 1 95 ? -9.872 -3.052 15.424 1.00 94.81 95 ARG A O 1
ATOM 667 N N . THR A 1 96 ? -11.768 -1.849 15.437 1.00 93.06 96 THR A N 1
ATOM 668 C CA . THR A 1 96 ? -12.159 -2.113 14.047 1.00 93.06 96 THR A CA 1
ATOM 669 C C . THR A 1 96 ? -11.092 -1.665 13.060 1.00 93.06 96 THR A C 1
ATOM 671 O O . THR A 1 96 ? -10.747 -2.439 12.180 1.00 93.06 96 THR A O 1
ATOM 674 N N . LEU A 1 97 ? -10.524 -0.468 13.253 1.00 93.25 97 LEU A N 1
ATOM 675 C CA . LEU A 1 97 ? -9.465 0.048 12.385 1.00 93.25 97 LEU A CA 1
ATOM 676 C C . LEU A 1 97 ? -8.274 -0.916 12.352 1.00 93.25 97 LEU A C 1
ATOM 678 O O . LEU A 1 97 ? -7.924 -1.403 11.290 1.00 93.25 97 LEU A O 1
ATOM 682 N N . LEU A 1 98 ? -7.742 -1.283 13.523 1.00 94.00 98 LEU A N 1
ATOM 683 C CA . LEU A 1 98 ? -6.598 -2.190 13.609 1.00 94.00 98 LEU A CA 1
ATOM 684 C C . LEU A 1 98 ? -6.902 -3.586 13.041 1.00 94.00 98 LEU A C 1
ATOM 686 O O . LEU A 1 98 ? -6.022 -4.191 12.440 1.00 94.00 98 LEU A O 1
ATOM 690 N N . LEU A 1 99 ? -8.129 -4.099 13.203 1.00 93.75 99 LEU A N 1
ATOM 691 C CA . LEU A 1 99 ? -8.547 -5.365 12.587 1.00 93.75 99 LEU A CA 1
ATOM 692 C C . LEU A 1 99 ? -8.521 -5.286 11.061 1.00 93.75 99 LEU A C 1
ATOM 694 O O . LEU A 1 99 ? -7.956 -6.172 10.430 1.00 93.75 99 LEU A O 1
ATOM 698 N N . VAL A 1 100 ? -9.121 -4.242 10.482 1.00 93.38 100 VAL A N 1
ATOM 699 C CA . VAL A 1 100 ? -9.160 -4.050 9.027 1.00 93.38 100 VAL A CA 1
ATOM 700 C C . VAL A 1 100 ? -7.742 -3.912 8.481 1.00 93.38 100 VAL A C 1
ATOM 702 O O . VAL A 1 100 ? -7.388 -4.647 7.564 1.00 93.38 100 VAL A O 1
ATOM 705 N N . THR A 1 101 ? -6.904 -3.067 9.091 1.00 94.94 101 THR A N 1
ATOM 706 C CA . THR A 1 101 ? -5.507 -2.902 8.666 1.00 94.94 101 THR A CA 1
ATOM 707 C C . THR A 1 101 ? -4.727 -4.214 8.767 1.00 94.94 101 THR A C 1
ATOM 709 O O . THR A 1 101 ? -4.039 -4.579 7.823 1.00 94.94 101 THR A O 1
ATOM 712 N N . SER A 1 102 ? -4.894 -4.984 9.853 1.00 95.31 102 SER A N 1
ATOM 713 C CA . SER A 1 102 ? -4.203 -6.276 10.019 1.00 95.31 102 SER A CA 1
ATOM 714 C C . SER A 1 102 ? -4.601 -7.295 8.948 1.00 95.31 102 SER A C 1
ATOM 716 O O . SER A 1 102 ? -3.749 -8.041 8.471 1.00 95.31 102 SER A O 1
ATOM 718 N N . TRP A 1 103 ? -5.881 -7.337 8.558 1.00 94.12 103 TRP A N 1
ATOM 719 C CA . TRP A 1 103 ? -6.352 -8.197 7.468 1.00 94.12 103 TRP A CA 1
ATOM 720 C C . TRP A 1 103 ? -5.779 -7.776 6.116 1.00 94.12 103 TRP A C 1
ATOM 722 O O . TRP A 1 103 ? -5.291 -8.632 5.382 1.00 94.12 103 TRP A O 1
ATOM 732 N N . VAL A 1 104 ? -5.815 -6.476 5.808 1.00 92.81 104 VAL A N 1
ATOM 733 C CA . VAL A 1 104 ? -5.270 -5.927 4.558 1.00 92.81 104 VAL A CA 1
ATOM 734 C C . VAL A 1 104 ? -3.771 -6.210 4.456 1.00 92.81 104 VAL A C 1
ATOM 736 O O . VAL A 1 104 ? -3.331 -6.741 3.443 1.00 92.81 104 VAL A O 1
ATOM 739 N N . GLU A 1 105 ? -2.997 -5.953 5.514 1.00 94.56 105 GLU A N 1
ATOM 740 C CA . GLU A 1 105 ? -1.559 -6.254 5.544 1.00 94.56 105 GLU A CA 1
ATOM 741 C C . GLU A 1 105 ? -1.268 -7.741 5.388 1.00 94.56 105 GLU A C 1
ATOM 743 O O . GLU A 1 105 ? -0.426 -8.117 4.581 1.00 94.56 105 GLU A O 1
ATOM 748 N N . THR A 1 106 ? -1.975 -8.598 6.129 1.00 92.88 106 THR A N 1
ATOM 749 C CA . THR A 1 106 ? -1.781 -10.051 6.023 1.00 92.88 106 THR A CA 1
ATOM 750 C C . THR A 1 106 ? -2.077 -10.536 4.603 1.00 92.88 106 THR A C 1
ATOM 752 O O . THR A 1 106 ? -1.343 -11.369 4.080 1.00 92.88 106 THR A O 1
ATOM 755 N N . GLY A 1 107 ? -3.122 -10.001 3.964 1.00 91.12 107 GLY A N 1
ATOM 756 C CA . GLY A 1 107 ? -3.466 -10.319 2.579 1.00 91.12 107 GLY A CA 1
ATOM 757 C C . GLY A 1 107 ? -2.407 -9.850 1.581 1.00 91.12 107 GLY A C 1
ATOM 758 O O . GLY A 1 107 ? -1.976 -10.641 0.750 1.00 91.12 107 GLY A O 1
ATOM 759 N N . LEU A 1 108 ? -1.953 -8.597 1.689 1.00 90.31 108 LEU A N 1
ATOM 760 C CA . LEU A 1 108 ? -0.948 -8.020 0.789 1.00 90.31 108 LEU A CA 1
ATOM 761 C C . LEU A 1 108 ? 0.420 -8.697 0.938 1.00 90.31 108 LEU A C 1
ATOM 763 O O . LEU A 1 108 ? 0.996 -9.132 -0.054 1.00 90.31 108 LEU A O 1
ATOM 767 N N . ILE A 1 109 ? 0.923 -8.839 2.169 1.00 92.19 109 ILE A N 1
ATOM 768 C CA . ILE A 1 109 ? 2.223 -9.476 2.432 1.00 92.19 109 ILE A CA 1
ATOM 769 C C . ILE A 1 109 ? 2.149 -10.977 2.119 1.00 92.19 109 ILE A C 1
ATOM 771 O O . ILE A 1 109 ? 3.102 -11.546 1.597 1.00 92.19 109 ILE A O 1
ATOM 775 N N . GLY A 1 110 ? 1.010 -11.625 2.385 1.00 91.56 110 GLY A N 1
ATOM 776 C CA . GLY A 1 110 ? 0.786 -13.024 2.023 1.00 91.56 110 GLY A CA 1
ATOM 777 C C . GLY A 1 110 ? 0.769 -13.247 0.509 1.00 91.56 110 GLY A C 1
ATOM 778 O O . GLY A 1 110 ? 1.352 -14.219 0.035 1.00 91.56 110 GLY A O 1
ATOM 779 N N . LEU A 1 111 ? 0.156 -12.338 -0.256 1.00 90.38 111 LEU A N 1
ATOM 780 C CA . LEU A 1 111 ? 0.195 -12.371 -1.719 1.00 90.38 111 LEU A CA 1
ATOM 781 C C . LEU A 1 111 ? 1.622 -12.167 -2.239 1.00 90.38 111 LEU A C 1
ATOM 783 O O . LEU A 1 111 ? 2.071 -12.952 -3.067 1.00 90.38 111 LEU A O 1
ATOM 787 N N . LEU A 1 112 ? 2.350 -11.175 -1.714 1.00 88.44 112 LEU A N 1
ATOM 788 C CA . LEU A 1 112 ? 3.754 -10.940 -2.064 1.00 88.44 112 LEU A CA 1
ATOM 789 C C . LEU A 1 112 ? 4.624 -12.174 -1.779 1.00 88.44 112 LEU A C 1
ATOM 791 O O . LEU A 1 112 ? 5.413 -12.578 -2.626 1.00 88.44 112 LEU A O 1
ATOM 795 N N . PHE A 1 113 ? 4.442 -12.811 -0.618 1.00 91.19 113 PHE A N 1
ATOM 796 C CA . PHE A 1 113 ? 5.135 -14.053 -0.269 1.00 91.19 113 PHE A CA 1
ATOM 797 C C . PHE A 1 113 ? 4.859 -15.170 -1.280 1.00 91.19 113 PHE A C 1
ATOM 799 O O . PHE A 1 113 ? 5.780 -15.877 -1.673 1.00 91.19 113 PHE A O 1
ATOM 806 N N . LEU A 1 114 ? 3.602 -15.332 -1.708 1.00 89.31 114 LEU A N 1
ATOM 807 C CA . LEU A 1 114 ? 3.238 -16.336 -2.708 1.00 89.31 114 LEU A CA 1
ATOM 808 C C . LEU A 1 114 ? 3.863 -16.043 -4.072 1.00 89.31 114 LEU A C 1
ATOM 810 O O . LEU A 1 114 ? 4.322 -16.980 -4.713 1.00 89.31 114 LEU A O 1
ATOM 814 N N . LEU A 1 115 ? 3.905 -14.779 -4.501 1.00 87.06 115 LEU A N 1
ATOM 815 C CA . LEU A 1 115 ? 4.544 -14.393 -5.762 1.00 87.06 115 LEU A CA 1
ATOM 816 C C . LEU A 1 115 ? 6.046 -14.695 -5.741 1.00 87.06 115 LEU A C 1
ATOM 818 O O . LEU A 1 115 ? 6.531 -15.356 -6.652 1.00 87.06 115 LEU A O 1
ATOM 822 N N . LEU A 1 116 ? 6.749 -14.316 -4.667 1.00 87.69 116 LEU A N 1
ATOM 823 C CA . LEU A 1 116 ? 8.168 -14.647 -4.489 1.00 87.69 116 LEU A CA 1
ATOM 824 C C . LEU A 1 116 ? 8.402 -16.156 -4.430 1.00 87.69 116 LEU A C 1
ATOM 826 O O . LEU A 1 116 ? 9.367 -16.664 -4.985 1.00 87.69 116 LEU A O 1
ATOM 830 N N . LEU A 1 117 ? 7.515 -16.897 -3.765 1.00 90.25 117 LEU A N 1
ATOM 831 C CA . LEU A 1 117 ? 7.623 -18.348 -3.703 1.00 90.25 117 LEU A CA 1
ATOM 832 C C . LEU A 1 117 ? 7.453 -18.977 -5.088 1.00 90.25 117 LEU A C 1
ATOM 834 O O . LEU A 1 117 ? 8.208 -19.883 -5.426 1.00 90.25 117 LEU A O 1
ATOM 838 N N . VAL A 1 118 ? 6.477 -18.514 -5.877 1.00 88.12 118 VAL A N 1
ATOM 839 C CA . VAL A 1 118 ? 6.283 -18.977 -7.256 1.00 88.12 118 VAL A CA 1
ATOM 840 C C . VAL A 1 118 ? 7.538 -18.692 -8.065 1.00 88.12 118 VAL A C 1
ATOM 842 O O . VAL A 1 118 ? 8.088 -19.643 -8.609 1.00 88.12 118 VAL A O 1
ATOM 845 N N . ASP A 1 119 ? 8.036 -17.456 -8.043 1.00 84.94 119 ASP A N 1
ATOM 846 C CA . ASP A 1 119 ? 9.236 -17.042 -8.772 1.00 84.94 119 ASP A CA 1
ATOM 847 C C . ASP A 1 119 ? 10.448 -17.930 -8.449 1.00 84.94 119 ASP A C 1
ATOM 849 O O . ASP A 1 119 ? 11.017 -18.550 -9.344 1.00 84.94 119 ASP A O 1
ATOM 853 N N . VAL A 1 120 ? 10.731 -18.157 -7.162 1.00 87.81 120 VAL A N 1
ATOM 854 C CA . VAL A 1 120 ? 11.810 -19.055 -6.709 1.00 87.81 120 VAL A CA 1
ATOM 855 C C . VAL A 1 120 ? 11.598 -20.512 -7.141 1.00 87.81 120 VAL A C 1
ATOM 857 O O . VAL A 1 120 ? 12.561 -21.252 -7.337 1.00 87.81 120 VAL A O 1
ATOM 860 N N . THR A 1 121 ? 10.348 -20.964 -7.270 1.00 89.25 121 THR A N 1
ATOM 861 C CA . THR A 1 121 ? 10.042 -22.343 -7.694 1.00 89.25 121 THR A CA 1
ATOM 862 C C . THR A 1 121 ? 9.994 -22.538 -9.208 1.00 89.25 121 THR A C 1
ATOM 864 O O . THR A 1 121 ? 10.195 -23.665 -9.663 1.00 89.25 121 THR A O 1
ATOM 867 N N . THR A 1 122 ? 9.701 -21.489 -9.983 1.00 90.06 122 THR A N 1
ATOM 868 C CA . THR A 1 122 ? 9.532 -21.557 -11.444 1.00 90.06 122 THR A CA 1
ATOM 869 C C . THR A 1 122 ? 10.714 -20.987 -12.223 1.00 90.06 122 THR A C 1
ATOM 871 O O . THR A 1 122 ? 10.935 -21.406 -13.358 1.00 90.06 122 THR A O 1
ATOM 874 N N . GLY A 1 123 ? 11.461 -20.048 -11.642 1.00 81.38 123 GLY A N 1
ATOM 875 C CA . GLY A 1 123 ? 12.643 -19.432 -12.234 1.00 81.38 123 GLY A CA 1
ATOM 876 C C . GLY A 1 123 ? 13.913 -20.259 -12.021 1.00 81.38 123 GLY A C 1
ATOM 877 O O . GLY A 1 123 ? 14.032 -21.026 -11.065 1.00 81.38 123 GLY A O 1
ATOM 878 N N . ASN A 1 124 ? 14.897 -20.093 -12.912 1.00 61.50 124 ASN A N 1
ATOM 879 C CA . ASN A 1 124 ? 16.280 -20.398 -12.549 1.00 61.50 124 ASN A CA 1
ATOM 880 C C . ASN A 1 124 ? 16.710 -19.299 -11.567 1.00 61.50 124 ASN A C 1
ATOM 882 O O . ASN A 1 124 ? 16.720 -18.144 -11.992 1.00 61.50 124 ASN A O 1
ATOM 886 N N . PRO A 1 125 ? 17.041 -19.605 -10.300 1.00 69.06 125 PRO A N 1
ATOM 887 C CA . PRO A 1 125 ? 17.423 -18.577 -9.338 1.00 69.06 125 PRO A CA 1
ATOM 888 C C . PRO A 1 125 ? 18.646 -17.833 -9.877 1.00 69.06 125 PRO A C 1
ATOM 890 O O . PRO A 1 125 ? 19.718 -18.425 -10.030 1.00 69.06 125 PRO A O 1
ATOM 893 N N . VAL A 1 126 ? 18.464 -16.553 -10.209 1.00 63.44 126 VAL A N 1
ATOM 894 C CA . VAL A 1 126 ? 19.544 -15.682 -10.695 1.00 63.44 126 VAL A CA 1
ATOM 895 C C . VAL A 1 126 ? 20.543 -15.443 -9.557 1.00 63.44 126 VAL A C 1
ATOM 897 O O . VAL A 1 126 ? 21.750 -15.415 -9.795 1.00 63.44 126 VAL A O 1
ATOM 900 N N . ASP A 1 127 ? 20.051 -15.395 -8.312 1.00 81.69 127 ASP A N 1
ATOM 901 C CA . ASP A 1 127 ? 20.855 -15.385 -7.091 1.00 81.69 127 ASP A CA 1
ATOM 902 C C . ASP A 1 127 ? 20.149 -16.138 -5.936 1.00 81.69 127 ASP A C 1
ATOM 904 O O . ASP A 1 127 ? 19.330 -15.563 -5.212 1.00 81.69 127 ASP A O 1
ATOM 908 N N . PRO A 1 128 ? 20.496 -17.415 -5.672 1.00 81.00 128 PRO A N 1
ATOM 909 C CA . PRO A 1 128 ? 19.853 -18.202 -4.618 1.00 81.00 128 PRO A CA 1
ATOM 910 C C . PRO A 1 128 ? 20.057 -17.622 -3.206 1.00 81.00 128 PRO A C 1
ATOM 912 O O . PRO A 1 128 ? 19.304 -17.964 -2.290 1.00 81.00 128 PRO A O 1
ATOM 915 N N . GLY A 1 129 ? 21.076 -16.776 -3.000 1.00 83.69 129 GLY A N 1
ATOM 916 C CA . GLY A 1 129 ? 21.307 -16.093 -1.728 1.00 83.69 129 GLY A CA 1
ATOM 917 C C . GLY A 1 129 ? 20.330 -14.939 -1.510 1.00 83.69 129 GLY A C 1
ATOM 918 O O . GLY A 1 129 ? 19.714 -14.851 -0.442 1.00 83.69 129 GLY A O 1
ATOM 919 N N . GLY A 1 130 ? 20.168 -14.091 -2.528 1.00 85.19 130 GLY A N 1
ATOM 920 C CA . GLY A 1 130 ? 19.215 -12.982 -2.538 1.00 85.19 130 GLY A CA 1
ATOM 921 C C . GLY A 1 130 ? 17.770 -13.457 -2.389 1.00 85.19 130 GLY A C 1
ATOM 922 O O . GLY A 1 130 ? 17.056 -12.989 -1.498 1.00 85.19 130 GLY A O 1
ATOM 923 N N . ASP A 1 131 ? 17.379 -14.466 -3.166 1.00 85.56 131 ASP A N 1
ATOM 924 C CA . ASP A 1 131 ? 16.019 -15.013 -3.184 1.00 85.56 131 ASP A CA 1
ATOM 925 C C . ASP A 1 131 ? 15.596 -15.586 -1.819 1.00 85.56 131 ASP A C 1
ATOM 927 O O . ASP A 1 131 ? 14.509 -15.307 -1.296 1.00 85.56 131 ASP A O 1
ATOM 931 N N . ALA A 1 132 ? 16.488 -16.355 -1.182 1.00 88.19 132 ALA A N 1
ATOM 932 C CA . ALA A 1 132 ? 16.239 -16.925 0.138 1.00 88.19 132 ALA A CA 1
ATOM 933 C C . ALA A 1 132 ? 16.130 -15.842 1.224 1.00 88.19 132 ALA A C 1
ATOM 935 O O . ALA A 1 132 ? 15.291 -15.944 2.126 1.00 88.19 132 ALA A O 1
ATOM 936 N N . LEU A 1 133 ? 16.959 -14.796 1.144 1.00 88.44 133 LEU A N 1
ATOM 937 C CA . LEU A 1 133 ? 16.904 -13.669 2.071 1.00 88.44 133 LEU A CA 1
ATOM 938 C C . LEU A 1 133 ? 15.603 -12.877 1.893 1.00 88.44 133 LEU A C 1
ATOM 940 O O . LEU A 1 133 ? 14.952 -12.562 2.892 1.00 88.44 133 LEU A O 1
ATOM 944 N N . GLY A 1 134 ? 15.184 -12.630 0.650 1.00 86.44 134 GLY A N 1
ATOM 945 C CA . GLY A 1 134 ? 13.911 -11.984 0.326 1.00 86.44 134 GLY A CA 1
ATOM 946 C C . GLY A 1 134 ? 12.718 -12.733 0.922 1.00 86.44 134 GLY A C 1
ATOM 947 O O . GLY A 1 134 ? 11.924 -12.150 1.667 1.00 86.44 134 GLY A O 1
ATOM 948 N N . LEU A 1 135 ? 12.644 -14.050 0.706 1.00 91.25 135 LEU A N 1
ATOM 949 C CA . LEU A 1 135 ? 11.607 -14.904 1.298 1.00 91.25 135 LEU A CA 1
ATOM 950 C C . LEU A 1 135 ? 11.604 -14.853 2.832 1.00 91.25 135 LEU A C 1
ATOM 952 O O . LEU A 1 135 ? 10.538 -14.760 3.446 1.00 91.25 135 LEU A O 1
ATOM 956 N N . MET A 1 136 ? 12.781 -14.880 3.464 1.00 92.31 136 MET A N 1
ATOM 957 C CA . MET A 1 136 ? 12.909 -14.796 4.923 1.00 92.31 136 MET A CA 1
ATOM 958 C C . MET A 1 136 ? 12.425 -13.451 5.478 1.00 92.31 136 MET A C 1
ATOM 960 O O . MET A 1 136 ? 11.724 -13.424 6.495 1.00 92.31 136 MET A O 1
ATOM 964 N N . VAL A 1 137 ? 12.759 -12.339 4.817 1.00 90.69 137 VAL A N 1
ATOM 965 C CA . VAL A 1 137 ? 12.307 -10.996 5.211 1.00 90.69 137 VAL A CA 1
ATOM 966 C C . VAL A 1 137 ? 10.790 -10.879 5.080 1.00 90.69 137 VAL A C 1
ATOM 968 O O . VAL A 1 137 ? 10.130 -10.442 6.026 1.00 90.69 137 VAL A O 1
ATOM 971 N N . VAL A 1 138 ? 10.214 -11.324 3.960 1.00 91.06 138 VAL A N 1
ATOM 972 C CA . VAL A 1 138 ? 8.760 -11.271 3.744 1.00 91.06 138 VAL A CA 1
ATOM 973 C C . VAL A 1 138 ? 8.012 -12.169 4.731 1.00 91.06 138 VAL A C 1
ATOM 975 O O . VAL A 1 138 ? 6.993 -11.756 5.287 1.00 91.06 138 VAL A O 1
ATOM 978 N N . LEU A 1 139 ? 8.540 -13.356 5.040 1.00 93.62 139 LEU A N 1
ATOM 979 C CA . LEU A 1 139 ? 7.966 -14.240 6.056 1.00 93.62 139 LEU A CA 1
ATOM 980 C C . LEU A 1 139 ? 7.957 -13.587 7.449 1.00 93.62 139 LEU A C 1
ATOM 982 O O . LEU A 1 139 ? 6.967 -13.686 8.180 1.00 93.62 139 LEU A O 1
ATOM 986 N N . LEU A 1 140 ? 9.039 -12.897 7.820 1.00 92.25 140 LEU A N 1
ATOM 987 C CA . LEU A 1 140 ? 9.124 -12.179 9.092 1.00 92.25 140 LEU A CA 1
ATOM 988 C C . LEU A 1 140 ? 8.140 -11.000 9.142 1.00 92.25 140 LEU A C 1
ATOM 990 O O . LEU A 1 140 ? 7.452 -10.822 10.151 1.00 92.25 140 LEU A O 1
ATOM 994 N N . LEU A 1 141 ? 8.014 -10.248 8.045 1.00 91.94 141 LEU A N 1
ATOM 995 C CA . LEU A 1 141 ? 7.026 -9.175 7.903 1.00 91.94 141 LEU A CA 1
ATOM 996 C C . LEU A 1 141 ? 5.582 -9.691 7.958 1.00 91.94 141 LEU A C 1
ATOM 998 O O . LEU A 1 141 ? 4.717 -8.974 8.458 1.00 91.94 141 LEU A O 1
ATOM 1002 N N . LEU A 1 142 ? 5.320 -10.922 7.502 1.00 94.69 142 LEU A N 1
ATOM 1003 C CA . LEU A 1 142 ? 4.004 -11.568 7.554 1.00 94.69 142 LEU A CA 1
ATOM 1004 C C . LEU A 1 142 ? 3.636 -12.047 8.966 1.00 94.69 142 LEU A C 1
ATOM 1006 O O . LEU A 1 142 ? 2.471 -11.991 9.365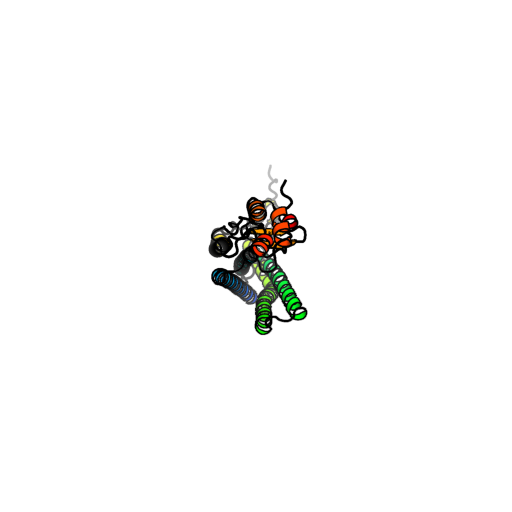 1.00 94.69 142 LEU A O 1
ATOM 1010 N N . ALA A 1 143 ? 4.613 -12.505 9.751 1.00 95.31 143 ALA A N 1
ATOM 1011 C CA . ALA A 1 143 ? 4.361 -13.046 11.086 1.00 95.31 143 ALA A CA 1
ATOM 1012 C C . ALA A 1 143 ? 3.752 -12.002 12.043 1.00 95.31 143 ALA A C 1
ATOM 1014 O O . ALA A 1 143 ? 2.858 -12.317 12.834 1.00 95.31 143 ALA A O 1
ATOM 1015 N N . VAL A 1 144 ? 4.204 -10.748 11.960 1.00 95.62 144 VAL A N 1
ATOM 1016 C CA . VAL A 1 144 ? 3.777 -9.657 12.849 1.00 95.62 144 VAL A CA 1
ATOM 1017 C C . VAL A 1 144 ? 2.272 -9.335 12.741 1.00 95.62 144 VAL A C 1
ATOM 1019 O O . VAL A 1 144 ? 1.595 -9.408 13.776 1.00 95.62 144 VAL A O 1
ATOM 1022 N N . PRO A 1 145 ? 1.692 -9.021 11.560 1.00 95.75 145 PRO A N 1
ATOM 1023 C CA . PRO A 1 145 ? 0.263 -8.727 11.432 1.00 95.75 145 PRO A CA 1
ATOM 1024 C C . PRO A 1 145 ? -0.620 -9.938 11.754 1.00 95.75 145 PRO A C 1
ATOM 1026 O O . PRO A 1 145 ? -1.705 -9.756 12.310 1.00 95.75 145 PRO A O 1
ATOM 1029 N N . VAL A 1 146 ? -0.147 -11.171 11.527 1.00 95.50 146 VAL A N 1
ATOM 1030 C CA . VAL A 1 146 ? -0.868 -12.395 11.922 1.00 95.50 146 VAL A CA 1
ATOM 1031 C C . VAL A 1 146 ? -0.967 -12.509 13.445 1.00 95.50 146 VAL A C 1
ATOM 1033 O O . VAL A 1 146 ? -2.063 -12.673 13.988 1.00 95.50 146 VAL A O 1
ATOM 1036 N N . VAL A 1 147 ? 0.151 -12.369 14.167 1.00 97.06 147 VAL A N 1
ATOM 1037 C CA . VAL A 1 147 ? 0.146 -12.394 15.642 1.00 97.06 147 VAL A CA 1
ATOM 1038 C C . VAL A 1 147 ? -0.711 -11.252 16.191 1.00 97.06 147 VAL A C 1
ATOM 1040 O O . VAL A 1 147 ? -1.518 -11.457 17.104 1.00 97.06 147 VAL A O 1
ATOM 1043 N N . ARG A 1 148 ? -0.594 -10.055 15.606 1.00 96.81 148 ARG A N 1
ATOM 1044 C CA . ARG A 1 148 ? -1.417 -8.890 15.948 1.00 96.81 148 ARG A CA 1
ATOM 1045 C C . ARG A 1 148 ? -2.908 -9.188 15.779 1.00 96.81 148 ARG A C 1
ATOM 1047 O O . ARG A 1 148 ? -3.677 -8.955 16.713 1.00 96.81 148 ARG A O 1
ATOM 1054 N N . LEU A 1 149 ? -3.313 -9.765 14.649 1.00 94.31 149 LEU A N 1
ATOM 1055 C CA . LEU A 1 149 ? -4.695 -10.146 14.366 1.00 94.31 149 LEU A CA 1
ATOM 1056 C C . LEU A 1 149 ? -5.230 -11.135 15.415 1.00 94.31 149 LEU A C 1
ATOM 1058 O O . LEU A 1 149 ? -6.299 -10.908 15.989 1.00 94.31 149 LEU A O 1
ATOM 1062 N N . VAL A 1 150 ? -4.456 -12.174 15.747 1.00 96.75 150 VAL A N 1
ATOM 1063 C CA . VAL A 1 150 ? -4.815 -13.170 16.774 1.00 96.75 150 VAL A CA 1
ATOM 1064 C C . VAL A 1 150 ? -5.020 -12.525 18.147 1.00 96.75 150 VAL A C 1
ATOM 1066 O O . VAL A 1 150 ? -5.970 -12.877 18.853 1.00 96.75 150 VAL A O 1
ATOM 1069 N N . LEU A 1 151 ? -4.168 -11.568 18.533 1.00 96.31 151 LEU A N 1
ATOM 1070 C CA . LEU A 1 151 ? -4.281 -10.850 19.807 1.00 96.31 151 LEU A CA 1
ATOM 1071 C C . LEU A 1 151 ? -5.514 -9.937 19.858 1.00 96.31 151 LEU A C 1
ATOM 1073 O O . LEU A 1 151 ? -6.197 -9.886 20.882 1.00 96.31 151 LEU A O 1
ATOM 1077 N N . VAL A 1 152 ? -5.831 -9.231 18.769 1.00 95.06 152 VAL A N 1
ATOM 1078 C CA . VAL A 1 152 ? -6.981 -8.307 18.713 1.00 95.06 152 VAL A CA 1
ATOM 1079 C C . VAL A 1 152 ? -8.320 -9.057 18.672 1.00 95.06 152 VAL A C 1
ATOM 1081 O O . VAL A 1 152 ? -9.331 -8.561 19.191 1.00 95.06 152 VAL A O 1
ATOM 1084 N N . LEU A 1 153 ? -8.337 -10.265 18.103 1.00 95.62 153 LEU A N 1
ATOM 1085 C CA . LEU A 1 153 ? -9.514 -11.136 18.054 1.00 95.62 153 LEU A CA 1
ATOM 1086 C C . LEU A 1 153 ? -9.865 -11.773 19.407 1.00 95.62 153 LEU A C 1
ATOM 1088 O O . LEU A 1 153 ? -10.984 -12.260 19.569 1.00 95.62 153 LEU A O 1
ATOM 1092 N N . GLN A 1 154 ? -8.975 -11.717 20.404 1.00 97.19 154 GLN A N 1
ATOM 1093 C CA . GLN A 1 154 ? -9.226 -12.310 21.719 1.00 97.19 154 GLN A CA 1
ATOM 1094 C C . GLN A 1 154 ? -10.506 -11.743 22.375 1.00 97.19 154 GLN A C 1
ATOM 1096 O O . GLN A 1 154 ? -10.670 -10.518 22.460 1.00 97.19 154 GLN A O 1
ATOM 1101 N N . PRO A 1 155 ? -11.392 -12.595 22.936 1.00 96.12 155 PRO A N 1
ATOM 1102 C CA . PRO A 1 155 ? -12.624 -12.150 23.599 1.00 96.12 155 PRO A CA 1
ATOM 1103 C C . PRO A 1 155 ? -12.380 -11.173 24.754 1.00 96.12 155 PRO A C 1
ATOM 1105 O O . PRO A 1 155 ? -13.182 -10.273 24.992 1.00 96.12 155 PRO A O 1
ATOM 1108 N N . ARG A 1 156 ? -11.237 -11.302 25.444 1.00 94.94 156 ARG A N 1
ATOM 1109 C CA . ARG A 1 156 ? -10.830 -10.397 26.530 1.00 94.94 156 ARG A CA 1
ATOM 1110 C C . ARG A 1 156 ? -10.628 -8.963 26.042 1.00 94.94 156 ARG A C 1
ATOM 1112 O O . ARG A 1 156 ? -11.030 -8.024 26.723 1.00 94.94 156 ARG A O 1
ATOM 1119 N N . VAL A 1 157 ? -10.035 -8.793 24.859 1.00 93.62 157 VAL A N 1
ATOM 1120 C CA . VAL A 1 157 ? -9.847 -7.476 24.237 1.00 93.62 157 VAL A CA 1
ATOM 1121 C C . VAL A 1 157 ? -11.195 -6.915 23.790 1.00 93.62 157 VAL A C 1
ATOM 1123 O O . VAL A 1 157 ? -11.475 -5.746 24.044 1.00 93.62 157 VAL A O 1
ATOM 1126 N N . ALA A 1 158 ? -12.058 -7.751 23.201 1.00 92.94 158 ALA A N 1
ATOM 1127 C CA . ALA A 1 158 ? -13.414 -7.361 22.806 1.00 92.94 158 ALA A CA 1
ATOM 1128 C C . ALA A 1 158 ? -14.234 -6.833 23.993 1.00 92.94 158 ALA A C 1
ATOM 1130 O O . ALA A 1 158 ? -14.783 -5.735 23.921 1.00 92.94 158 ALA A O 1
ATOM 1131 N N . GLY A 1 159 ? -14.269 -7.599 25.090 1.00 92.50 159 GLY A N 1
ATOM 1132 C CA . GLY A 1 159 ? -14.985 -7.233 26.310 1.00 92.50 159 GLY A CA 1
ATOM 1133 C C . GLY A 1 159 ? -14.452 -5.937 26.912 1.00 92.50 159 GLY A C 1
ATOM 1134 O O . GLY A 1 159 ? -15.225 -5.025 27.186 1.00 92.50 159 GLY A O 1
ATOM 1135 N N . TRP A 1 160 ? -13.126 -5.797 26.997 1.00 93.81 160 TRP A N 1
ATOM 1136 C CA . TRP A 1 160 ? -12.503 -4.577 27.512 1.00 93.81 160 TRP A CA 1
ATOM 1137 C C . TRP A 1 160 ? -12.834 -3.329 26.675 1.00 93.81 160 TRP A C 1
ATOM 1139 O O . TRP A 1 160 ? -13.145 -2.279 27.240 1.00 93.81 160 TRP A O 1
ATOM 1149 N N . VAL A 1 161 ? -12.802 -3.420 25.337 1.00 93.00 161 VAL A N 1
ATOM 1150 C CA . VAL A 1 161 ? -13.182 -2.294 24.461 1.00 93.00 161 VAL A CA 1
ATOM 1151 C C . VAL A 1 161 ? -14.666 -1.954 24.630 1.00 93.00 161 VAL A C 1
ATOM 1153 O O . VAL A 1 161 ? -15.004 -0.776 24.736 1.00 93.00 161 VAL A O 1
ATOM 1156 N N . ALA A 1 162 ? -15.543 -2.960 24.711 1.00 90.56 162 ALA A N 1
ATOM 1157 C CA . ALA A 1 162 ? -16.975 -2.750 24.917 1.00 90.56 162 ALA A CA 1
ATOM 1158 C C . ALA A 1 162 ? -17.273 -2.079 26.272 1.00 90.56 162 ALA A C 1
ATOM 1160 O O . ALA A 1 162 ? -18.098 -1.170 26.348 1.00 90.56 162 ALA A O 1
ATOM 1161 N N . ASP A 1 163 ? -16.569 -2.462 27.340 1.00 89.88 163 ASP A N 1
ATOM 1162 C CA . ASP A 1 163 ? -16.701 -1.846 28.670 1.00 89.88 163 ASP A CA 1
ATOM 1163 C C . ASP A 1 163 ? -16.209 -0.389 28.687 1.00 89.88 163 ASP A C 1
ATOM 1165 O O . ASP A 1 163 ? -16.845 0.496 29.268 1.00 89.88 163 ASP A O 1
ATOM 1169 N N . ARG A 1 164 ? -15.108 -0.101 27.982 1.00 89.81 164 ARG A N 1
ATOM 1170 C CA . ARG A 1 164 ? -14.607 1.266 27.740 1.00 89.81 164 ARG A CA 1
ATOM 1171 C C . ARG A 1 164 ? -15.595 2.132 26.959 1.00 89.81 164 ARG A C 1
ATOM 1173 O O . ARG A 1 164 ? -15.714 3.324 27.235 1.00 89.81 164 ARG A O 1
ATOM 1180 N N . GLN A 1 165 ? -16.288 1.564 25.978 1.00 87.12 165 GLN A N 1
ATOM 1181 C CA . GLN A 1 165 ? -17.298 2.292 25.208 1.00 87.12 165 GLN A CA 1
ATOM 1182 C C . GLN A 1 165 ? -18.542 2.572 26.058 1.00 87.12 165 GLN A C 1
ATOM 1184 O O . GLN A 1 165 ? -19.020 3.705 26.066 1.00 87.12 165 GLN A O 1
ATOM 1189 N N . ARG A 1 166 ? -18.990 1.595 26.860 1.00 83.62 166 ARG A N 1
ATOM 1190 C CA . ARG A 1 166 ? -20.102 1.764 27.812 1.00 83.62 166 ARG A CA 1
ATOM 1191 C C . ARG A 1 166 ? -19.820 2.823 28.876 1.00 83.62 166 ARG A C 1
ATOM 1193 O O . ARG A 1 166 ? -20.690 3.624 29.194 1.00 83.62 166 ARG A O 1
ATOM 1200 N N . THR A 1 167 ? -18.599 2.874 29.403 1.00 83.12 167 THR A N 1
ATOM 1201 C CA . THR A 1 167 ? -18.218 3.914 30.378 1.00 83.12 167 THR A CA 1
ATOM 1202 C C . THR A 1 167 ? -18.149 5.308 29.757 1.00 83.12 167 THR A C 1
ATOM 1204 O O . THR A 1 167 ? -18.374 6.295 30.454 1.00 83.12 167 THR A O 1
ATOM 1207 N N . ARG A 1 168 ? -17.895 5.418 28.446 1.00 81.19 168 ARG A N 1
ATOM 1208 C CA . ARG A 1 168 ? -17.922 6.710 27.751 1.00 81.19 168 ARG A CA 1
ATOM 1209 C C . ARG A 1 168 ? -19.315 7.251 27.524 1.00 81.19 168 ARG A C 1
ATOM 1211 O O . ARG A 1 168 ? -19.456 8.460 27.571 1.00 81.19 168 ARG A O 1
ATOM 1218 N N . THR A 1 169 ? -20.326 6.414 27.312 1.00 79.19 169 THR A N 1
ATOM 1219 C CA . THR A 1 169 ? -21.708 6.872 27.077 1.00 79.19 169 THR A CA 1
ATOM 1220 C C . THR A 1 169 ? -22.382 7.485 28.316 1.00 79.19 169 THR A C 1
ATOM 1222 O O . THR A 1 169 ? -23.577 7.757 28.292 1.00 79.19 169 THR A O 1
ATOM 1225 N N . GLY A 1 170 ? -21.622 7.736 29.389 1.00 74.44 170 GLY A N 1
ATOM 1226 C CA . GLY A 1 170 ? -22.129 8.225 30.664 1.00 74.44 170 GLY A CA 1
ATOM 1227 C C . GLY A 1 170 ? -22.999 7.182 31.373 1.00 74.44 170 GLY A C 1
ATOM 1228 O O . GLY A 1 170 ? -23.414 6.187 30.771 1.00 74.44 170 GLY A O 1
ATOM 1229 N N . PRO A 1 171 ? -23.278 7.368 32.673 1.00 80.12 171 PRO A N 1
ATOM 1230 C CA . PRO A 1 171 ? -24.345 6.611 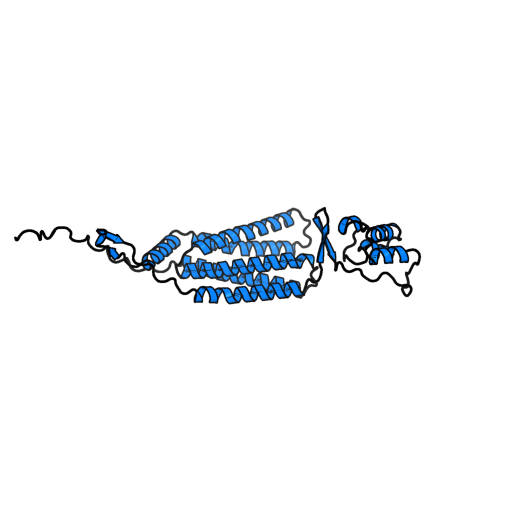33.307 1.00 80.12 171 PRO A CA 1
ATOM 1231 C C . PRO A 1 171 ? -25.669 6.906 32.579 1.00 80.12 171 PRO A C 1
ATOM 1233 O O . PRO A 1 171 ? -25.866 8.032 32.108 1.00 80.12 171 PRO A O 1
ATOM 1236 N N . PRO A 1 172 ? -26.579 5.922 32.469 1.00 83.19 172 PRO A N 1
ATOM 1237 C CA . PRO A 1 172 ? -27.905 6.188 31.938 1.00 83.19 172 PRO A CA 1
ATOM 1238 C C . PRO A 1 172 ? -28.578 7.272 32.787 1.00 83.19 172 PRO A C 1
ATOM 1240 O O . PRO A 1 172 ? -28.414 7.312 34.007 1.00 83.19 172 PRO A O 1
ATOM 1243 N N . VAL A 1 173 ? -29.330 8.155 32.140 1.00 87.88 173 VAL A N 1
ATOM 1244 C CA . VAL A 1 173 ? -30.066 9.235 32.800 1.00 87.88 173 VAL A CA 1
ATOM 1245 C C . VAL A 1 173 ? -31.547 8.877 32.772 1.00 87.88 173 VAL A C 1
ATOM 1247 O O . VAL A 1 173 ? -32.076 8.450 31.744 1.00 87.88 173 VAL A O 1
ATOM 1250 N N . TRP A 1 174 ? -32.226 9.009 33.912 1.00 89.06 174 TRP A N 1
ATOM 1251 C CA . TRP A 1 174 ? -33.667 8.788 33.984 1.00 89.06 174 TRP A CA 1
ATOM 1252 C C . TRP A 1 174 ? -34.393 9.870 33.179 1.00 89.06 174 TRP A C 1
ATOM 1254 O O . TRP A 1 174 ? -34.233 11.058 33.461 1.00 89.06 174 TRP A O 1
ATOM 1264 N N . ALA A 1 175 ? -35.192 9.468 32.186 1.00 91.19 175 ALA A N 1
ATOM 1265 C CA . ALA A 1 175 ? -36.021 10.372 31.399 1.00 91.19 175 ALA A CA 1
ATOM 1266 C C . ALA A 1 175 ? -37.478 10.287 31.886 1.00 91.19 175 ALA A C 1
ATOM 1268 O O . ALA A 1 175 ? -38.232 9.428 31.419 1.00 91.19 175 ALA A O 1
ATOM 1269 N N . PRO A 1 176 ? -37.915 11.174 32.803 1.00 87.06 176 PRO A N 1
ATOM 1270 C CA . PRO A 1 176 ? -39.223 11.057 33.450 1.00 87.06 176 PRO A CA 1
ATOM 1271 C C . PRO A 1 176 ? -40.397 11.125 32.466 1.00 87.06 176 PRO A C 1
ATOM 1273 O O . PRO A 1 176 ? -41.400 10.458 32.676 1.00 87.06 176 PRO A O 1
ATOM 1276 N N . HIS A 1 177 ? -40.255 11.855 31.356 1.00 90.81 177 HIS A N 1
ATOM 1277 C CA . HIS A 1 177 ? -41.285 11.958 30.315 1.00 90.81 177 HIS A CA 1
ATOM 1278 C C . HIS A 1 177 ? -41.507 10.655 29.527 1.00 90.81 177 HIS A C 1
ATOM 1280 O O . HIS A 1 177 ? -42.565 10.484 28.932 1.00 90.81 177 HIS A O 1
ATOM 1286 N N . LEU A 1 178 ? -40.529 9.742 29.522 1.00 91.38 178 LEU A N 1
ATOM 1287 C CA . LEU A 1 178 ? -40.642 8.427 28.883 1.00 91.38 178 LEU A CA 1
ATOM 1288 C C . LEU A 1 178 ? -40.856 7.298 29.896 1.00 91.38 178 LEU A C 1
ATOM 1290 O O . LEU A 1 178 ? -41.058 6.159 29.489 1.00 91.38 178 LEU A O 1
ATOM 1294 N N . GLY A 1 179 ? -40.744 7.583 31.198 1.00 90.50 179 GLY A N 1
ATOM 1295 C CA . GLY A 1 179 ? -40.765 6.554 32.236 1.00 90.50 179 GLY A CA 1
ATOM 1296 C C . GLY A 1 179 ? -39.684 5.480 32.056 1.00 90.50 179 GLY A C 1
ATOM 1297 O O . GLY A 1 179 ? -39.895 4.338 32.457 1.00 90.50 179 GLY A O 1
ATOM 1298 N N . GLN A 1 180 ? -38.547 5.809 31.428 1.00 92.88 180 GLN A N 1
ATOM 1299 C CA . GLN A 1 180 ? -37.453 4.863 31.183 1.00 92.88 180 GLN A CA 1
ATOM 1300 C C . GLN A 1 180 ? -36.070 5.511 31.331 1.00 92.88 180 GLN A C 1
ATOM 1302 O O . GLN A 1 180 ? -35.905 6.730 31.248 1.00 92.88 180 GLN A O 1
ATOM 1307 N N . TRP A 1 181 ? -35.058 4.667 31.526 1.00 84.88 181 TRP A N 1
ATOM 1308 C CA . TRP A 1 181 ? -33.651 5.058 31.499 1.00 84.88 181 TRP A CA 1
ATOM 1309 C C . TRP A 1 181 ? -33.172 5.194 30.054 1.00 84.88 181 TRP A C 1
ATOM 1311 O O . TRP A 1 181 ? -33.337 4.274 29.256 1.00 84.88 181 TRP A O 1
ATOM 1321 N N . VAL A 1 182 ? -32.560 6.328 29.725 1.00 90.06 182 VAL A N 1
ATOM 1322 C CA . VAL A 1 182 ? -32.043 6.621 28.381 1.00 90.06 182 VAL A CA 1
ATOM 1323 C C . VAL A 1 182 ? -30.515 6.712 28.465 1.00 90.06 182 VAL A C 1
ATOM 1325 O O . VAL A 1 182 ? -30.000 7.152 29.500 1.00 90.06 182 VAL A O 1
ATOM 1328 N N . PRO A 1 183 ? -29.757 6.283 27.435 1.00 86.12 183 PRO A N 1
ATOM 1329 C CA . PRO A 1 183 ? -28.311 6.479 27.406 1.00 86.12 183 PRO A CA 1
ATOM 1330 C C . PRO A 1 183 ? -27.943 7.941 27.680 1.00 86.12 183 PRO A C 1
ATOM 1332 O O . PRO A 1 183 ? -28.602 8.853 27.175 1.00 86.12 183 PRO A O 1
ATOM 1335 N N . GLY A 1 184 ? -26.907 8.162 28.493 1.00 83.31 184 GLY A N 1
ATOM 1336 C CA . GLY A 1 184 ? -26.402 9.505 28.751 1.00 83.31 184 GLY A CA 1
ATOM 1337 C C . GLY A 1 184 ? -25.952 10.185 27.450 1.00 83.31 184 GLY A C 1
ATOM 1338 O O . GLY A 1 184 ? -25.605 9.502 26.479 1.00 83.31 184 GLY A O 1
ATOM 1339 N N . PRO A 1 185 ? -25.964 11.529 27.393 1.00 81.06 185 PRO A N 1
ATOM 1340 C CA . PRO A 1 185 ? -25.464 12.249 26.231 1.00 81.06 185 PRO A CA 1
ATOM 1341 C C . PRO A 1 185 ? -24.022 11.817 25.952 1.00 81.06 185 PRO A C 1
ATOM 1343 O O . PRO A 1 185 ? -23.185 11.789 26.859 1.00 81.06 185 PRO A O 1
ATOM 1346 N N . ALA A 1 186 ? -23.740 11.455 24.698 1.00 77.19 186 ALA A N 1
ATOM 1347 C CA . ALA A 1 186 ? -22.393 11.083 24.298 1.00 77.19 186 ALA A CA 1
ATOM 1348 C C . ALA A 1 186 ? -21.430 12.241 24.627 1.00 77.19 186 ALA A C 1
ATOM 1350 O O . ALA A 1 186 ? -21.766 13.402 24.372 1.00 77.19 186 ALA A O 1
ATOM 1351 N N . PRO A 1 187 ? -20.245 11.964 25.197 1.00 70.31 187 PRO A N 1
ATOM 1352 C CA . PRO A 1 187 ? -19.257 12.997 25.454 1.00 70.31 187 PRO A CA 1
ATOM 1353 C C . PRO A 1 187 ? -18.903 13.676 24.132 1.00 70.31 187 PRO A C 1
ATOM 1355 O O . PRO A 1 187 ? -18.873 13.021 23.086 1.00 70.31 187 PRO A O 1
ATOM 1358 N N . ALA A 1 188 ? -18.635 14.984 24.189 1.00 75.94 188 ALA A N 1
ATOM 1359 C CA . ALA A 1 188 ? -18.202 15.746 23.024 1.00 75.94 188 ALA A CA 1
ATOM 1360 C C . ALA A 1 188 ? -17.070 14.991 22.296 1.00 75.94 188 ALA A C 1
ATOM 1362 O O . ALA A 1 188 ? -16.214 14.398 22.968 1.00 75.94 188 ALA A O 1
ATOM 1363 N N . PRO A 1 189 ? -17.073 14.962 20.949 1.00 69.81 189 PRO A N 1
ATOM 1364 C CA . PRO A 1 189 ? -16.075 14.226 20.187 1.00 69.81 189 PRO A CA 1
ATOM 1365 C C . PRO A 1 189 ? -14.678 14.628 20.663 1.00 69.81 189 PRO A C 1
ATOM 1367 O O . PRO A 1 189 ? -14.363 15.815 20.764 1.00 69.81 189 PRO A O 1
ATOM 1370 N N . ALA A 1 190 ? -13.858 13.632 21.012 1.00 62.94 190 ALA A N 1
ATOM 1371 C CA . ALA A 1 190 ? -12.480 13.875 21.415 1.00 62.94 190 ALA A CA 1
ATOM 1372 C C . ALA A 1 190 ? -11.779 14.690 20.319 1.00 62.94 190 ALA A C 1
ATOM 1374 O O . ALA A 1 190 ? -11.954 14.405 19.133 1.00 62.94 190 ALA A O 1
ATOM 1375 N N . SER A 1 191 ? -11.021 15.711 20.722 1.00 62.75 191 SER A N 1
ATOM 1376 C CA . SER A 1 191 ? -10.437 16.676 19.795 1.00 62.75 191 SER A CA 1
ATOM 1377 C C . SER A 1 191 ? -9.625 15.981 18.697 1.00 62.75 191 SER A C 1
ATOM 1379 O O . SER A 1 191 ? -8.721 15.180 18.951 1.00 62.75 191 SER A O 1
ATOM 1381 N N . THR A 1 192 ? -9.940 16.325 17.450 1.00 66.44 192 THR A N 1
ATOM 1382 C CA . THR A 1 192 ? -9.249 15.887 16.225 1.00 66.44 192 THR A CA 1
ATOM 1383 C C . THR A 1 192 ? -7.749 16.193 16.239 1.00 66.44 192 THR A C 1
ATOM 1385 O O . THR A 1 192 ? -6.985 15.539 15.531 1.00 66.44 192 THR A O 1
ATOM 1388 N N . ALA A 1 193 ? -7.311 17.123 17.093 1.00 68.25 193 ALA A N 1
ATOM 1389 C CA . ALA A 1 193 ? -5.924 17.551 17.249 1.00 68.25 193 ALA A CA 1
ATOM 1390 C C . ALA A 1 193 ? -4.933 16.389 17.429 1.00 68.25 193 ALA A C 1
ATOM 1392 O O . ALA A 1 193 ? -3.838 16.431 16.872 1.00 68.25 193 ALA A O 1
ATOM 1393 N N . VAL A 1 194 ? -5.305 15.326 18.156 1.00 63.75 194 VAL A N 1
ATOM 1394 C CA . VAL A 1 194 ? -4.355 14.224 18.376 1.00 63.75 194 VAL A CA 1
ATOM 1395 C C . VAL A 1 194 ? -4.259 13.272 17.184 1.00 63.75 194 VAL A C 1
ATOM 1397 O O . VAL A 1 194 ? -3.204 12.689 16.967 1.00 63.75 194 VAL A O 1
ATOM 1400 N N . THR A 1 195 ? -5.326 13.133 16.397 1.00 63.91 195 THR A N 1
ATOM 1401 C CA . THR A 1 195 ? -5.298 12.354 15.150 1.00 63.91 195 THR A CA 1
ATOM 1402 C C . THR A 1 195 ? -4.435 13.050 14.097 1.00 63.91 195 THR A C 1
ATOM 1404 O O . THR A 1 195 ? -3.684 12.395 13.379 1.00 63.91 195 THR A O 1
ATOM 1407 N N . VAL A 1 196 ? -4.485 14.387 14.048 1.00 64.75 196 VAL A N 1
ATOM 1408 C CA . VAL A 1 196 ? -3.644 15.190 13.147 1.00 64.75 196 VAL A CA 1
ATOM 1409 C C . VAL A 1 196 ? -2.166 15.056 13.524 1.00 64.75 196 VAL A C 1
ATOM 1411 O O . VAL A 1 196 ? -1.348 14.762 12.660 1.00 64.75 196 VAL A O 1
ATOM 1414 N N . ALA A 1 197 ? -1.821 15.162 14.813 1.00 71.31 197 ALA A N 1
ATOM 1415 C CA . ALA A 1 197 ? -0.431 15.057 15.270 1.00 71.31 197 ALA A CA 1
ATOM 1416 C C . ALA A 1 197 ? 0.244 13.718 14.908 1.00 71.31 197 ALA A C 1
ATOM 1418 O O . ALA A 1 197 ? 1.444 13.692 14.652 1.00 71.31 197 ALA A O 1
ATOM 1419 N N . THR A 1 198 ? -0.508 12.613 14.853 1.00 69.69 198 THR A N 1
ATOM 1420 C CA . THR A 1 198 ? 0.035 11.297 14.470 1.00 69.69 198 THR A CA 1
ATOM 1421 C C . THR A 1 198 ? 0.220 11.115 12.964 1.00 69.69 198 THR A C 1
ATOM 1423 O O . THR A 1 198 ? 1.033 10.290 12.562 1.00 69.69 198 THR A O 1
ATOM 1426 N N . LEU A 1 199 ? -0.513 11.860 12.130 1.00 72.19 199 LEU A N 1
ATOM 1427 C CA . LEU A 1 199 ? -0.474 11.709 10.670 1.00 72.19 199 LEU A CA 1
ATOM 1428 C C . LEU A 1 199 ? 0.525 12.647 9.985 1.00 72.19 199 LEU A C 1
ATOM 1430 O O . LEU A 1 199 ? 1.005 12.319 8.905 1.00 72.19 199 LEU A O 1
ATOM 1434 N N . VAL A 1 200 ? 0.876 13.777 10.610 1.00 77.94 200 VAL A N 1
ATOM 1435 C CA . VAL A 1 200 ? 1.829 14.749 10.041 1.00 77.94 200 VAL A CA 1
ATOM 1436 C C . VAL A 1 200 ? 3.182 14.115 9.675 1.00 77.94 200 VAL A C 1
ATOM 1438 O O . VAL A 1 200 ? 3.611 14.317 8.542 1.00 77.94 200 VAL A O 1
ATOM 1441 N N . PRO A 1 201 ? 3.849 13.314 10.534 1.00 73.38 201 PRO A N 1
ATOM 1442 C CA . PRO A 1 201 ? 5.147 12.731 10.187 1.00 73.38 201 PRO A CA 1
ATOM 1443 C C . PRO A 1 201 ? 5.058 11.760 9.005 1.00 73.38 201 PRO A C 1
ATOM 1445 O O . PRO A 1 201 ? 5.929 11.760 8.143 1.00 73.38 201 PRO A O 1
ATOM 1448 N N . VAL A 1 202 ? 3.978 10.973 8.945 1.00 70.69 202 VAL A N 1
ATOM 1449 C CA . VAL A 1 202 ? 3.734 10.002 7.868 1.00 70.69 202 VAL A CA 1
ATOM 1450 C C . VAL A 1 202 ? 3.481 10.722 6.545 1.00 70.69 202 VAL A C 1
ATOM 1452 O O . VAL A 1 202 ? 4.053 10.347 5.529 1.00 70.69 202 VAL A O 1
ATOM 1455 N N . GLY A 1 203 ? 2.677 11.790 6.563 1.00 66.75 203 GLY A N 1
ATOM 1456 C CA . GLY A 1 203 ? 2.413 12.605 5.377 1.00 66.75 203 GLY A CA 1
ATOM 1457 C C . GLY A 1 203 ? 3.660 13.321 4.855 1.00 66.75 203 GLY A C 1
ATOM 1458 O O . GLY A 1 203 ? 3.886 13.337 3.651 1.00 66.75 203 GLY A O 1
ATOM 1459 N N . VAL A 1 204 ? 4.496 13.867 5.749 1.00 78.06 204 VAL A N 1
ATOM 1460 C CA . VAL A 1 204 ? 5.772 14.501 5.367 1.00 78.06 204 VAL A CA 1
ATOM 1461 C C . VAL A 1 204 ? 6.732 13.474 4.771 1.00 78.06 204 VAL A C 1
ATOM 1463 O O . VAL A 1 204 ? 7.332 13.742 3.737 1.00 78.06 204 VAL A O 1
ATOM 1466 N N . PHE A 1 205 ? 6.856 12.296 5.384 1.00 74.50 205 PHE A N 1
ATOM 1467 C CA . PHE A 1 205 ? 7.741 11.246 4.885 1.00 74.50 205 PHE A CA 1
ATOM 1468 C C . PHE A 1 205 ? 7.293 10.714 3.517 1.00 74.50 205 PHE A C 1
ATOM 1470 O O . PHE A 1 205 ? 8.114 10.621 2.609 1.00 74.50 205 PHE A O 1
ATOM 1477 N N . ALA A 1 206 ? 5.991 10.459 3.343 1.00 71.25 206 ALA A N 1
ATOM 1478 C CA . ALA A 1 206 ? 5.421 10.062 2.059 1.00 71.25 206 ALA A CA 1
ATOM 1479 C C . ALA A 1 206 ? 5.708 11.109 0.975 1.00 71.25 206 ALA A C 1
ATOM 1481 O O . ALA A 1 206 ? 6.222 10.756 -0.076 1.00 71.25 206 ALA A O 1
ATOM 1482 N N . LEU A 1 207 ? 5.461 12.394 1.261 1.00 75.44 207 LEU A N 1
ATOM 1483 C CA . LEU A 1 207 ? 5.729 13.488 0.326 1.00 75.44 207 LEU A CA 1
ATOM 1484 C C . LEU A 1 207 ? 7.209 13.559 -0.075 1.00 75.44 207 LEU A C 1
ATOM 1486 O O . LEU A 1 207 ? 7.510 13.686 -1.257 1.00 75.44 207 LEU A O 1
ATOM 1490 N N . VAL A 1 208 ? 8.128 13.481 0.894 1.00 75.75 208 VAL A N 1
ATOM 1491 C CA . VAL A 1 208 ? 9.575 13.531 0.628 1.00 75.75 208 VAL A CA 1
ATOM 1492 C C . VAL A 1 208 ? 10.006 12.357 -0.248 1.00 75.75 208 VAL A C 1
ATOM 1494 O O . VAL A 1 208 ? 10.745 12.570 -1.203 1.00 75.75 208 VAL A O 1
ATOM 1497 N N . ALA A 1 209 ? 9.515 11.147 0.030 1.00 68.81 209 ALA A N 1
ATOM 1498 C CA . ALA A 1 209 ? 9.839 9.975 -0.774 1.00 68.81 209 ALA A CA 1
ATOM 1499 C C . ALA A 1 209 ? 9.270 10.085 -2.199 1.00 68.81 209 ALA A C 1
ATOM 1501 O O . ALA A 1 209 ? 10.000 9.860 -3.159 1.00 68.81 209 ALA A O 1
ATOM 1502 N N . THR A 1 210 ? 8.014 10.527 -2.362 1.00 68.44 210 THR A N 1
ATOM 1503 C CA . THR A 1 210 ? 7.422 10.756 -3.693 1.00 68.44 210 THR A CA 1
ATOM 1504 C C . THR A 1 210 ? 8.207 11.790 -4.497 1.00 68.44 210 THR A C 1
ATOM 1506 O O . THR A 1 210 ? 8.444 11.580 -5.680 1.00 68.44 210 THR A O 1
ATOM 1509 N N . VAL A 1 211 ? 8.630 12.896 -3.871 1.00 69.88 211 VAL A N 1
ATOM 1510 C CA . VAL A 1 211 ? 9.429 13.932 -4.545 1.00 69.88 211 VAL A CA 1
ATOM 1511 C C . VAL A 1 211 ? 10.812 13.405 -4.922 1.00 69.88 211 VAL A C 1
ATOM 1513 O O . VAL A 1 211 ? 11.263 13.678 -6.026 1.00 69.88 211 VAL A O 1
ATOM 1516 N N . ALA A 1 212 ? 11.472 12.640 -4.048 1.00 67.25 212 ALA A N 1
ATOM 1517 C CA . ALA A 1 212 ? 12.779 12.055 -4.348 1.00 67.25 212 ALA A CA 1
ATOM 1518 C C . ALA A 1 212 ? 12.717 11.120 -5.567 1.00 67.25 212 ALA A C 1
ATOM 1520 O O . ALA A 1 212 ? 13.526 11.264 -6.476 1.00 67.25 212 ALA A O 1
ATOM 1521 N N . LEU A 1 213 ? 11.708 10.246 -5.616 1.00 61.94 213 LEU A N 1
ATOM 1522 C CA . LEU A 1 213 ? 11.473 9.330 -6.735 1.00 61.94 213 LEU A CA 1
ATOM 1523 C C . LEU A 1 213 ? 11.072 10.062 -8.028 1.00 61.94 213 LEU A C 1
ATOM 1525 O O . LEU A 1 213 ? 11.522 9.714 -9.112 1.00 61.94 213 LEU A O 1
ATOM 1529 N N . ALA A 1 214 ? 10.248 11.108 -7.936 1.00 60.53 214 ALA A N 1
ATOM 1530 C CA . ALA A 1 214 ? 9.844 11.881 -9.112 1.00 60.53 214 ALA A CA 1
ATOM 1531 C C . ALA A 1 214 ? 11.003 12.680 -9.734 1.00 60.53 214 ALA A C 1
ATOM 1533 O O . ALA A 1 214 ? 10.987 12.948 -10.929 1.00 60.53 214 ALA A O 1
ATOM 1534 N N . VAL A 1 215 ? 11.996 13.081 -8.933 1.00 65.25 215 VAL A N 1
ATOM 1535 C CA . VAL A 1 215 ? 13.181 13.806 -9.420 1.00 65.25 215 VAL A CA 1
ATOM 1536 C C . VAL A 1 215 ? 14.208 12.858 -10.050 1.00 65.25 215 VAL A C 1
ATOM 1538 O O . VAL A 1 215 ? 14.984 13.304 -10.890 1.00 65.25 215 VAL A O 1
ATOM 1541 N N . SER A 1 216 ? 14.208 11.570 -9.693 1.00 57.44 216 SER A N 1
ATOM 1542 C CA . SER A 1 216 ? 15.135 10.585 -10.266 1.00 57.44 216 SER A CA 1
ATOM 1543 C C . SER A 1 216 ? 14.688 10.013 -11.621 1.00 57.44 216 SER A C 1
ATOM 1545 O O . SER A 1 216 ? 15.544 9.622 -12.402 1.00 57.44 216 SER A O 1
ATOM 1547 N N . GLY A 1 217 ? 13.388 9.989 -11.947 1.00 48.09 217 GLY A N 1
ATOM 1548 C CA . GLY A 1 217 ? 12.863 9.327 -13.158 1.00 48.09 217 GLY A CA 1
ATOM 1549 C C . GLY A 1 217 ? 12.384 10.267 -14.269 1.00 48.09 217 GLY A C 1
ATOM 1550 O O . GLY A 1 217 ? 11.183 10.379 -14.487 1.00 48.09 217 GLY A O 1
ATOM 1551 N N . SER A 1 218 ? 13.285 10.932 -14.999 1.00 52.81 218 SER A N 1
ATOM 1552 C CA . SER A 1 218 ? 12.890 11.824 -16.115 1.00 52.81 218 SER A CA 1
ATOM 1553 C C . SER A 1 218 ? 12.466 11.098 -17.405 1.00 52.81 218 SER A C 1
ATOM 1555 O O . SER A 1 218 ? 12.114 11.772 -18.371 1.00 52.81 218 SER A O 1
ATOM 1557 N N . SER A 1 219 ? 12.504 9.765 -17.454 1.00 51.78 219 SER A N 1
ATOM 1558 C CA . SER A 1 219 ? 12.179 8.993 -18.661 1.00 51.78 219 SER A CA 1
ATOM 1559 C C . SER A 1 219 ? 10.677 8.708 -18.761 1.00 51.78 219 SER A C 1
ATOM 1561 O O . SER A 1 219 ? 10.013 8.395 -17.772 1.00 51.78 219 SER A O 1
ATOM 1563 N N . THR A 1 220 ? 10.121 8.825 -19.964 1.00 54.97 220 THR A N 1
ATOM 1564 C CA . THR A 1 220 ? 8.719 8.508 -20.257 1.00 54.97 220 THR A CA 1
ATOM 1565 C C . THR A 1 220 ? 8.588 7.045 -20.667 1.00 54.97 220 THR A C 1
ATOM 1567 O O . THR A 1 220 ? 9.351 6.576 -21.503 1.00 54.97 220 THR A O 1
ATOM 1570 N N . VAL A 1 221 ? 7.615 6.319 -20.110 1.00 55.62 221 VAL A N 1
ATOM 1571 C CA . VAL A 1 221 ? 7.308 4.945 -20.544 1.00 55.62 221 VAL A CA 1
ATOM 1572 C C . VAL A 1 221 ? 6.365 5.000 -21.743 1.00 55.62 221 VAL A C 1
ATOM 1574 O O . VAL A 1 221 ? 5.266 5.555 -21.636 1.00 55.62 221 VAL A O 1
ATOM 1577 N N . VAL A 1 222 ? 6.779 4.405 -22.862 1.00 64.44 222 VAL A N 1
ATOM 1578 C CA . VAL A 1 222 ? 5.940 4.208 -24.050 1.00 64.44 222 VAL A CA 1
ATOM 1579 C C . VAL A 1 222 ? 5.481 2.751 -24.055 1.00 64.44 222 VAL A C 1
ATOM 1581 O O . VAL A 1 222 ? 6.298 1.836 -24.025 1.00 64.44 222 VAL A O 1
ATOM 1584 N N . VAL A 1 223 ? 4.166 2.528 -24.029 1.00 68.38 223 VAL A N 1
ATOM 1585 C CA . VAL A 1 223 ? 3.574 1.181 -24.036 1.00 68.38 223 VAL A CA 1
ATOM 1586 C C . VAL A 1 223 ? 3.008 0.915 -25.420 1.00 68.38 223 VAL A C 1
ATOM 1588 O O . VAL A 1 223 ? 2.279 1.756 -25.946 1.00 68.38 223 VAL A O 1
ATOM 1591 N N . ASP A 1 224 ? 3.314 -0.245 -25.986 1.00 70.69 224 ASP A N 1
ATOM 1592 C CA . ASP A 1 224 ? 2.751 -0.655 -27.268 1.00 70.69 224 ASP A CA 1
ATOM 1593 C C . ASP A 1 224 ? 1.397 -1.386 -27.136 1.00 70.69 224 ASP A C 1
ATOM 1595 O O . ASP A 1 224 ? 0.884 -1.623 -26.038 1.00 70.69 224 ASP A O 1
ATOM 1599 N N . ASP A 1 225 ? 0.807 -1.770 -28.273 1.00 68.25 225 ASP A N 1
ATOM 1600 C CA . ASP A 1 225 ? -0.504 -2.441 -28.342 1.00 68.25 225 ASP A CA 1
ATOM 1601 C C . ASP A 1 225 ? -0.507 -3.871 -27.746 1.00 68.25 225 ASP A C 1
ATOM 1603 O O . ASP A 1 225 ? -1.566 -4.438 -27.463 1.00 68.25 225 ASP A O 1
ATOM 1607 N N . PHE A 1 226 ? 0.670 -4.463 -27.504 1.00 61.16 226 PHE A N 1
ATOM 1608 C CA . PHE A 1 226 ? 0.826 -5.786 -26.885 1.00 61.16 226 PHE A CA 1
ATOM 1609 C C . PHE A 1 226 ? 1.209 -5.720 -25.400 1.00 61.16 226 PHE A C 1
ATOM 1611 O O . PHE A 1 226 ? 1.286 -6.760 -24.739 1.00 61.16 226 PHE A O 1
ATOM 1618 N N . GLY A 1 227 ? 1.368 -4.514 -24.850 1.00 61.97 227 GLY A N 1
ATOM 1619 C CA . GLY A 1 227 ? 1.704 -4.290 -23.450 1.00 61.97 227 GLY A CA 1
ATOM 1620 C C . GLY A 1 227 ? 3.183 -4.492 -23.127 1.00 61.97 227 GLY A C 1
ATOM 1621 O O . GLY A 1 227 ? 3.510 -4.616 -21.945 1.00 61.97 227 GLY A O 1
ATOM 1622 N N . THR A 1 228 ? 4.067 -4.531 -24.129 1.00 70.06 228 THR A N 1
ATOM 1623 C CA . THR A 1 228 ? 5.508 -4.417 -23.893 1.00 70.06 228 THR A CA 1
ATOM 1624 C C . THR A 1 228 ? 5.864 -2.944 -23.687 1.00 70.06 228 THR A C 1
ATOM 1626 O O . THR A 1 228 ? 5.399 -2.064 -24.415 1.00 70.06 228 THR A O 1
ATOM 1629 N N . GLY A 1 229 ? 6.584 -2.661 -22.598 1.00 74.31 229 GLY A N 1
ATOM 1630 C CA . GLY A 1 229 ? 6.996 -1.310 -22.228 1.00 74.31 229 GLY A CA 1
ATOM 1631 C C . GLY A 1 229 ? 8.396 -1.024 -22.750 1.00 74.31 229 GLY A C 1
ATOM 1632 O O . GLY A 1 229 ? 9.293 -1.828 -22.514 1.00 74.31 229 GLY A O 1
ATOM 1633 N N . TYR A 1 230 ? 8.555 0.108 -23.431 1.00 81.12 230 TYR A N 1
ATOM 1634 C CA . TYR A 1 230 ? 9.841 0.650 -23.864 1.00 81.12 230 TYR A CA 1
ATOM 1635 C C . TYR A 1 230 ? 10.162 1.907 -23.052 1.00 81.12 230 TYR A C 1
ATOM 1637 O O . TYR A 1 230 ? 9.261 2.683 -22.692 1.00 81.12 230 TYR A O 1
ATOM 1645 N N . THR A 1 231 ? 11.442 2.112 -22.760 1.00 80.50 231 THR A N 1
ATOM 1646 C CA . THR A 1 231 ? 11.944 3.287 -22.044 1.00 80.50 231 THR A CA 1
ATOM 1647 C C . THR A 1 231 ? 12.551 4.292 -23.013 1.00 80.50 231 THR A C 1
ATOM 1649 O O . THR A 1 231 ? 13.030 3.923 -24.079 1.00 80.50 231 THR A O 1
ATOM 1652 N N . GLY A 1 232 ? 12.469 5.584 -22.689 1.00 83.75 232 GLY A N 1
ATOM 1653 C CA . GLY A 1 232 ? 13.076 6.628 -23.507 1.00 83.75 232 GLY A CA 1
ATOM 1654 C C . GLY A 1 232 ? 12.628 8.034 -23.144 1.00 83.75 232 GLY A C 1
ATOM 1655 O O . GLY A 1 232 ? 11.692 8.250 -22.365 1.00 83.75 232 GLY A O 1
ATOM 1656 N N . SER A 1 233 ? 13.295 9.026 -23.726 1.00 83.81 233 SER A N 1
ATOM 1657 C CA . SER A 1 233 ? 12.916 10.433 -23.555 1.00 83.81 233 SER A CA 1
ATOM 1658 C C . SER A 1 233 ? 11.730 10.844 -24.440 1.00 83.81 233 SER A C 1
ATOM 1660 O O . SER A 1 233 ? 11.106 11.877 -24.192 1.00 83.81 233 SER A O 1
ATOM 1662 N N . GLY A 1 234 ? 11.449 10.076 -25.504 1.00 86.06 234 GLY A N 1
ATOM 1663 C CA . GLY A 1 234 ? 10.504 10.430 -26.569 1.00 86.06 234 GLY A CA 1
ATOM 1664 C C . GLY A 1 234 ? 10.968 11.592 -27.463 1.00 86.06 234 GLY A C 1
ATOM 1665 O O . GLY A 1 234 ? 10.327 11.897 -28.474 1.00 86.06 234 GLY A O 1
ATOM 1666 N N . VAL A 1 235 ? 12.079 12.241 -27.110 1.00 89.44 235 VAL A N 1
ATOM 1667 C CA . VAL A 1 235 ? 12.726 13.312 -27.868 1.00 89.44 235 VAL A CA 1
ATOM 1668 C C . VAL A 1 235 ? 13.738 12.662 -28.812 1.00 89.44 235 VAL A C 1
ATOM 1670 O O . VAL A 1 235 ? 14.490 11.804 -28.357 1.00 89.44 235 VAL A O 1
ATOM 1673 N N . PRO A 1 236 ? 13.760 13.022 -30.108 1.00 93.94 236 PRO A N 1
ATOM 1674 C CA . PRO A 1 236 ? 14.738 12.455 -31.024 1.00 93.94 236 PRO A CA 1
ATOM 1675 C C . PRO A 1 236 ? 16.140 12.963 -30.667 1.00 93.94 236 PRO A C 1
ATOM 1677 O O . PRO A 1 236 ? 16.295 14.107 -30.224 1.00 93.94 236 PRO A O 1
ATOM 1680 N N . SER A 1 237 ? 17.151 12.119 -30.846 1.00 95.12 237 SER A N 1
ATOM 1681 C CA . SER A 1 237 ? 18.558 12.517 -30.763 1.00 95.12 237 SER A CA 1
ATOM 1682 C C . SER A 1 237 ? 19.072 12.921 -32.142 1.00 95.12 237 SER A C 1
ATOM 1684 O O . SER A 1 237 ? 18.554 12.450 -33.151 1.00 95.12 237 SER A O 1
ATOM 1686 N N . ASP A 1 238 ? 20.082 13.790 -32.205 1.00 96.69 238 ASP A N 1
ATOM 1687 C CA . ASP A 1 238 ? 20.655 14.214 -33.488 1.00 96.69 238 ASP A CA 1
ATOM 1688 C C . ASP A 1 238 ? 21.172 12.990 -34.282 1.00 96.69 238 ASP A C 1
ATOM 1690 O O . ASP A 1 238 ? 21.875 12.153 -33.701 1.00 96.69 238 ASP A O 1
ATOM 1694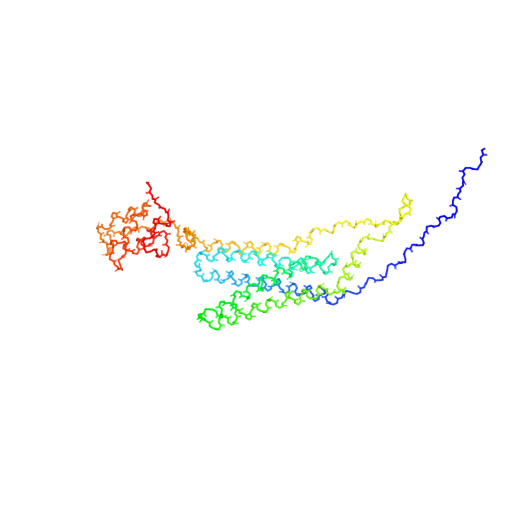 N N . PRO A 1 239 ? 20.856 12.868 -35.588 1.00 95.62 239 PRO A N 1
ATOM 1695 C CA . PRO A 1 239 ? 21.363 11.778 -36.417 1.00 95.62 239 PRO A CA 1
ATOM 1696 C C . PRO A 1 239 ? 22.889 11.883 -36.612 1.00 95.62 239 PRO A C 1
ATOM 1698 O O . PRO A 1 239 ? 23.467 12.964 -36.422 1.00 95.62 239 PRO A O 1
ATOM 1701 N N . PRO A 1 240 ? 23.570 10.790 -37.017 1.00 94.25 240 PRO A N 1
ATOM 1702 C CA . PRO A 1 240 ? 25.001 10.820 -37.312 1.00 94.25 240 PRO A CA 1
ATOM 1703 C C . PRO A 1 240 ? 25.356 11.926 -38.316 1.00 94.25 240 PRO A C 1
ATOM 1705 O O . PRO A 1 240 ? 24.752 12.056 -39.376 1.00 94.25 240 PRO A O 1
ATOM 1708 N N . SER A 1 241 ? 26.358 12.740 -37.992 1.00 93.44 241 SER A N 1
ATOM 1709 C CA . SER A 1 241 ? 26.711 13.938 -38.753 1.00 93.44 241 SER A CA 1
ATOM 1710 C C . SER A 1 241 ? 27.829 13.679 -39.774 1.00 93.44 241 SER A C 1
ATOM 1712 O O . SER A 1 241 ? 28.661 12.794 -39.574 1.00 93.44 241 SER A O 1
ATOM 1714 N N . PRO A 1 242 ? 27.989 14.519 -40.819 1.00 92.69 242 PRO A N 1
ATOM 1715 C CA . PRO A 1 242 ? 29.101 14.400 -41.773 1.00 92.69 242 PRO A CA 1
ATOM 1716 C C . PRO A 1 242 ? 30.509 14.526 -41.169 1.00 92.69 242 PRO A C 1
ATOM 1718 O O . PRO A 1 242 ? 31.502 14.286 -41.859 1.00 92.69 242 PRO A O 1
ATOM 1721 N N . ALA A 1 243 ? 30.619 14.985 -39.919 1.00 93.19 243 ALA A N 1
ATOM 1722 C CA . ALA A 1 243 ? 31.883 15.041 -39.193 1.00 93.19 243 ALA A CA 1
ATOM 1723 C C . ALA A 1 243 ? 32.249 13.695 -38.543 1.00 93.19 243 ALA A C 1
ATOM 1725 O O . ALA A 1 243 ? 33.413 13.503 -38.173 1.00 93.19 243 ALA A O 1
ATOM 1726 N N . ASP A 1 244 ? 31.286 12.783 -38.415 1.00 91.81 244 ASP A N 1
ATOM 1727 C CA . ASP A 1 244 ? 31.468 11.480 -37.798 1.00 91.81 244 ASP A CA 1
ATOM 1728 C C . ASP A 1 244 ? 32.174 10.511 -38.742 1.00 91.81 244 ASP A C 1
ATOM 1730 O O . ASP A 1 244 ? 32.059 10.560 -39.968 1.00 91.81 244 ASP A O 1
ATOM 1734 N N . ARG A 1 245 ? 32.976 9.623 -38.151 1.00 91.25 245 ARG A N 1
ATOM 1735 C CA . ARG A 1 245 ? 33.848 8.712 -38.901 1.00 91.25 245 ARG A CA 1
ATOM 1736 C C . ARG A 1 245 ? 33.065 7.732 -39.775 1.00 91.25 245 ARG A C 1
ATOM 1738 O O . ARG A 1 245 ? 33.554 7.371 -40.844 1.00 91.25 245 ARG A O 1
ATOM 1745 N N . ASP A 1 246 ? 31.905 7.314 -39.291 1.00 89.94 246 ASP A N 1
ATOM 1746 C CA . ASP A 1 246 ? 31.087 6.249 -39.869 1.00 89.94 246 ASP A CA 1
ATOM 1747 C C . ASP A 1 246 ? 29.857 6.824 -40.603 1.00 89.94 246 ASP A C 1
ATOM 1749 O O . ASP A 1 246 ? 28.863 6.143 -40.819 1.00 89.94 246 ASP A O 1
ATOM 1753 N N . PHE A 1 247 ? 29.930 8.096 -41.012 1.00 95.31 247 PHE A N 1
ATOM 1754 C CA . PHE A 1 247 ? 28.894 8.751 -41.802 1.00 95.31 247 PHE A CA 1
ATOM 1755 C C . PHE A 1 247 ? 28.775 8.146 -43.213 1.00 95.31 247 PHE A C 1
ATOM 1757 O O . PHE A 1 247 ? 29.740 8.160 -43.986 1.00 95.31 247 PHE A O 1
ATOM 1764 N N . ASP A 1 248 ? 27.572 7.699 -43.584 1.00 96.00 248 ASP A N 1
ATOM 1765 C CA . ASP A 1 248 ? 27.213 7.286 -44.944 1.00 96.00 248 ASP A CA 1
ATOM 1766 C C . ASP A 1 248 ? 26.066 8.162 -45.471 1.00 96.00 248 ASP A C 1
ATOM 1768 O O . ASP A 1 248 ? 24.930 8.094 -45.010 1.00 96.00 248 ASP A O 1
ATOM 1772 N N . VAL A 1 249 ? 26.365 8.958 -46.502 1.00 96.31 249 VAL A N 1
ATOM 1773 C CA . VAL A 1 249 ? 25.409 9.871 -47.158 1.00 96.31 249 VAL A CA 1
ATOM 1774 C C . VAL A 1 249 ? 24.175 9.162 -47.724 1.00 96.31 249 VAL A C 1
ATOM 1776 O O . VAL A 1 249 ? 23.171 9.806 -48.005 1.00 96.31 249 VAL A O 1
ATOM 1779 N N . ARG A 1 250 ? 24.246 7.847 -47.947 1.00 97.38 250 ARG A N 1
ATOM 1780 C CA . ARG A 1 250 ? 23.107 7.065 -48.430 1.00 97.38 250 ARG A CA 1
ATOM 1781 C C . ARG A 1 250 ? 21.974 6.982 -47.406 1.00 97.38 250 ARG A C 1
ATOM 1783 O O . ARG A 1 250 ? 20.834 6.939 -47.840 1.00 97.38 250 ARG A O 1
ATOM 1790 N N . PHE A 1 251 ? 22.295 6.960 -46.113 1.00 97.88 251 PHE A N 1
ATOM 1791 C CA . PHE A 1 251 ? 21.333 6.787 -45.018 1.00 97.88 251 PHE A CA 1
ATOM 1792 C C . PHE A 1 251 ? 20.952 8.109 -44.332 1.00 97.88 251 PHE A C 1
ATOM 1794 O O . PHE A 1 251 ? 20.005 8.155 -43.557 1.00 97.88 251 PHE A O 1
ATOM 1801 N N . ASP A 1 252 ? 21.663 9.197 -44.646 1.00 96.31 252 ASP A N 1
ATOM 1802 C CA . ASP A 1 252 ? 21.451 10.544 -44.089 1.00 96.31 252 ASP A CA 1
ATOM 1803 C C . ASP A 1 252 ? 20.012 11.056 -44.289 1.00 96.31 252 ASP A C 1
ATOM 1805 O O . ASP A 1 252 ? 19.441 11.671 -43.394 1.00 96.31 252 ASP A O 1
ATOM 1809 N N . GLY A 1 253 ? 19.404 10.759 -45.445 1.00 97.25 253 GLY A N 1
ATOM 1810 C CA . GLY A 1 253 ? 18.016 11.131 -45.738 1.00 97.25 253 GLY A CA 1
ATOM 1811 C C . GLY A 1 253 ? 17.020 10.457 -44.795 1.00 97.25 253 GLY A C 1
ATOM 1812 O O . GLY A 1 253 ? 16.293 11.148 -44.087 1.00 97.25 253 GLY A O 1
ATOM 1813 N N . ASP A 1 254 ? 17.046 9.125 -44.731 1.00 97.31 254 ASP A N 1
ATOM 1814 C CA . ASP A 1 254 ? 16.123 8.347 -43.895 1.00 97.31 254 ASP A CA 1
ATOM 1815 C C . ASP A 1 254 ? 16.359 8.610 -42.399 1.00 97.31 254 ASP A C 1
ATOM 1817 O O . ASP A 1 254 ? 15.414 8.667 -41.615 1.00 97.31 254 A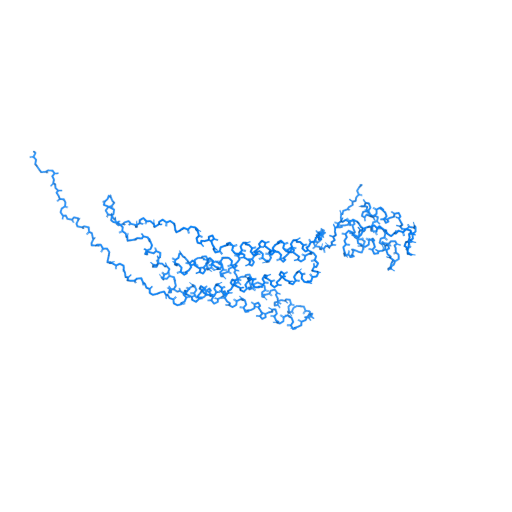SP A O 1
ATOM 1821 N N . ALA A 1 255 ? 17.610 8.855 -41.990 1.00 97.81 255 ALA A N 1
ATOM 1822 C CA . ALA A 1 255 ? 17.936 9.261 -40.625 1.00 97.81 255 ALA A CA 1
ATOM 1823 C C . ALA A 1 255 ? 17.354 10.634 -40.264 1.00 97.81 255 ALA A C 1
ATOM 1825 O O . ALA A 1 255 ? 16.852 10.811 -39.152 1.00 97.81 255 ALA A O 1
ATOM 1826 N N . GLN A 1 256 ? 17.377 11.595 -41.190 1.00 97.94 256 GLN A N 1
ATOM 1827 C CA . GLN A 1 256 ? 16.764 12.904 -40.980 1.00 97.94 256 GLN A CA 1
ATOM 1828 C C . GLN A 1 256 ? 15.233 12.818 -40.950 1.00 97.94 256 GLN A C 1
ATOM 1830 O O . GLN A 1 256 ? 14.609 13.430 -40.084 1.00 97.94 256 GLN A O 1
ATOM 1835 N N . ASP A 1 257 ? 14.625 12.035 -41.841 1.00 97.44 257 ASP A N 1
ATOM 1836 C CA . ASP A 1 257 ? 13.174 11.828 -41.851 1.00 97.44 257 ASP A CA 1
ATOM 1837 C C . ASP A 1 257 ? 12.720 11.115 -40.559 1.00 97.44 257 ASP A C 1
ATOM 1839 O O . ASP A 1 257 ? 11.766 11.546 -39.905 1.00 97.44 257 ASP A O 1
ATOM 1843 N N . CYS A 1 258 ? 13.481 10.113 -40.105 1.00 97.62 258 CYS A N 1
ATOM 1844 C CA . CYS A 1 258 ? 13.298 9.450 -38.811 1.00 97.62 258 CYS A CA 1
ATOM 1845 C C . CYS A 1 258 ? 13.393 10.436 -37.631 1.00 97.62 258 CYS A C 1
ATOM 1847 O O . CYS A 1 258 ? 12.510 10.480 -36.762 1.00 97.62 258 CYS A O 1
ATOM 1849 N N . HIS A 1 259 ? 14.425 11.286 -37.618 1.00 97.25 259 HIS A N 1
ATOM 1850 C CA . HIS A 1 259 ? 14.583 12.355 -36.630 1.00 97.25 259 HIS A CA 1
ATOM 1851 C C . HIS A 1 259 ? 13.359 13.286 -36.604 1.00 97.25 259 HIS A C 1
ATOM 1853 O O . HIS A 1 259 ? 12.818 13.596 -35.535 1.00 97.25 259 HIS A O 1
ATOM 1859 N N . ASP A 1 260 ? 12.879 13.691 -37.780 1.00 96.62 260 ASP A N 1
ATOM 1860 C CA . ASP A 1 260 ? 11.757 14.617 -37.944 1.00 96.62 260 ASP A CA 1
ATOM 1861 C C . ASP A 1 260 ? 10.398 13.987 -37.596 1.00 96.62 260 ASP A C 1
ATOM 1863 O O . ASP A 1 260 ? 9.401 14.696 -37.427 1.00 96.62 260 ASP A O 1
ATOM 1867 N N . GLY A 1 261 ? 10.390 12.677 -37.350 1.00 94.94 261 GLY A N 1
ATOM 1868 C CA . GLY A 1 261 ? 9.282 11.939 -36.766 1.00 94.94 261 GLY A CA 1
ATOM 1869 C C . GLY A 1 261 ? 8.675 10.898 -37.691 1.00 94.94 261 GLY A C 1
ATOM 1870 O O . GLY A 1 261 ? 7.712 10.265 -37.268 1.00 94.94 261 GLY A O 1
ATOM 1871 N N . ASP A 1 262 ? 9.209 10.693 -38.897 1.00 97.06 262 ASP A N 1
ATOM 1872 C CA . ASP A 1 262 ? 8.744 9.632 -39.783 1.00 97.06 262 ASP A CA 1
ATOM 1873 C C . ASP A 1 262 ? 9.190 8.263 -39.264 1.00 97.06 262 ASP A C 1
ATOM 1875 O O . ASP A 1 262 ? 10.313 7.808 -39.475 1.00 97.06 262 ASP A O 1
ATOM 1879 N N . MET A 1 263 ? 8.288 7.591 -38.553 1.00 96.31 263 MET A N 1
ATOM 1880 C CA . MET A 1 263 ? 8.594 6.298 -37.943 1.00 96.31 263 MET A CA 1
ATOM 1881 C C . MET A 1 263 ? 8.799 5.204 -38.990 1.00 96.31 263 MET A C 1
ATOM 1883 O O . MET A 1 263 ? 9.491 4.231 -38.704 1.00 96.31 263 MET A O 1
ATOM 1887 N N . SER A 1 264 ? 8.244 5.367 -40.197 1.00 96.94 264 SER A N 1
ATOM 1888 C CA . SER A 1 264 ? 8.493 4.427 -41.290 1.00 96.94 264 SER A CA 1
ATOM 1889 C C . SER A 1 264 ? 9.912 4.566 -41.829 1.00 96.94 264 SER A C 1
ATOM 1891 O O . SER A 1 264 ? 10.562 3.551 -42.057 1.00 96.94 264 SER A O 1
ATOM 1893 N N . ALA A 1 265 ? 10.442 5.792 -41.884 1.00 97.69 265 ALA A N 1
ATOM 1894 C CA . ALA A 1 265 ? 11.845 6.025 -42.207 1.00 97.69 265 ALA A CA 1
ATOM 1895 C C . ALA A 1 265 ? 12.790 5.421 -41.153 1.00 97.69 265 ALA A C 1
ATOM 1897 O O . ALA A 1 265 ? 13.837 4.896 -41.514 1.00 97.69 265 ALA A O 1
ATOM 1898 N N . CYS A 1 266 ? 12.424 5.422 -39.863 1.00 97.81 266 CYS A N 1
ATOM 1899 C CA . CYS A 1 266 ? 13.213 4.732 -38.830 1.00 97.81 266 CYS A CA 1
ATOM 1900 C C . CYS A 1 266 ? 13.267 3.209 -39.049 1.00 97.81 266 CYS A C 1
ATOM 1902 O O . CYS A 1 266 ? 14.331 2.601 -38.908 1.00 97.81 266 CYS A O 1
ATOM 1904 N N . ASP A 1 267 ? 12.128 2.602 -39.397 1.00 97.75 267 ASP A N 1
ATOM 1905 C CA . ASP A 1 267 ? 12.027 1.160 -39.648 1.00 97.75 267 ASP A CA 1
ATOM 1906 C C . ASP A 1 267 ? 12.793 0.758 -40.916 1.00 97.75 267 ASP A C 1
ATOM 1908 O O . ASP A 1 267 ? 13.539 -0.226 -40.909 1.00 97.75 267 ASP A O 1
ATOM 1912 N N . ASP A 1 268 ? 12.667 1.553 -41.983 1.00 97.88 268 ASP A N 1
ATOM 1913 C CA . ASP A 1 268 ? 13.409 1.368 -43.231 1.00 97.88 268 ASP A CA 1
ATOM 1914 C C . ASP A 1 268 ? 14.920 1.539 -42.999 1.00 97.88 268 ASP A C 1
ATOM 1916 O O . ASP A 1 268 ? 15.711 0.686 -43.411 1.00 97.88 268 ASP A O 1
ATOM 1920 N N . LEU A 1 269 ? 15.329 2.566 -42.246 1.00 97.94 269 LEU A N 1
ATOM 1921 C CA . LEU A 1 269 ? 16.725 2.800 -41.877 1.00 97.94 269 LEU A CA 1
ATOM 1922 C C . LEU A 1 269 ? 17.325 1.593 -41.144 1.00 97.94 269 LEU A C 1
ATOM 1924 O O . LEU A 1 269 ? 18.416 1.143 -41.498 1.00 97.94 269 LEU A O 1
ATOM 1928 N N . TYR A 1 270 ? 16.616 1.030 -40.162 1.00 98.06 270 TYR A N 1
ATOM 1929 C CA . TYR A 1 270 ? 17.054 -0.186 -39.470 1.00 98.06 270 TYR A CA 1
ATOM 1930 C C . TYR A 1 270 ? 17.194 -1.380 -40.431 1.00 98.06 270 TYR A C 1
ATOM 1932 O O . TYR A 1 270 ? 18.165 -2.129 -40.365 1.00 98.06 270 TYR A O 1
ATOM 1940 N N . ALA A 1 271 ? 16.242 -1.562 -41.349 1.00 97.69 271 ALA A N 1
ATOM 1941 C CA . ALA A 1 271 ? 16.224 -2.708 -42.256 1.00 97.69 271 ALA A CA 1
ATOM 1942 C C . ALA A 1 271 ? 17.295 -2.646 -43.362 1.00 97.69 271 ALA A C 1
ATOM 1944 O O . ALA A 1 271 ? 17.759 -3.690 -43.838 1.00 97.69 271 ALA A O 1
ATOM 1945 N N . GLU A 1 272 ? 17.660 -1.445 -43.812 1.00 97.81 272 GLU A N 1
ATOM 1946 C CA . GLU A 1 272 ? 18.582 -1.239 -44.935 1.00 97.81 272 GLU A CA 1
ATOM 1947 C C . GLU A 1 272 ? 20.054 -1.117 -44.522 1.00 97.81 272 GLU A C 1
ATOM 1949 O O . GLU A 1 272 ? 20.962 -1.319 -45.347 1.00 97.81 272 GLU A O 1
ATOM 1954 N N . THR A 1 273 ? 20.308 -0.799 -43.257 1.00 97.56 273 THR A N 1
ATOM 1955 C CA . THR A 1 273 ? 21.654 -0.596 -42.724 1.00 97.56 273 THR A CA 1
ATOM 1956 C C . THR A 1 273 ? 22.349 -1.926 -42.394 1.00 97.56 273 THR A C 1
ATOM 1958 O O . THR A 1 273 ? 21.708 -2.938 -42.101 1.00 97.56 273 THR A O 1
ATOM 1961 N N . PRO A 1 274 ? 23.688 -2.009 -42.520 1.00 97.31 274 PRO A N 1
ATOM 1962 C CA . PRO A 1 274 ? 24.424 -3.207 -42.127 1.00 97.31 274 PRO A CA 1
ATOM 1963 C C . PRO A 1 274 ? 24.374 -3.453 -40.615 1.00 97.31 274 PRO A C 1
ATOM 1965 O O . PRO A 1 274 ? 24.407 -2.515 -39.831 1.00 97.31 274 PRO A O 1
ATOM 1968 N N . VAL A 1 275 ? 24.443 -4.725 -40.213 1.00 95.62 275 VAL A N 1
ATOM 1969 C CA . VAL A 1 275 ? 24.512 -5.084 -38.788 1.00 95.62 275 VAL A CA 1
ATOM 1970 C C . VAL A 1 275 ? 25.752 -4.485 -38.111 1.00 95.62 275 VAL A C 1
ATOM 1972 O O . VAL A 1 275 ? 26.880 -4.718 -38.562 1.00 95.62 275 VAL A O 1
ATOM 1975 N N . GLY A 1 276 ? 25.540 -3.797 -36.991 1.00 92.62 276 GLY A N 1
ATOM 1976 C CA . GLY A 1 276 ? 26.534 -3.082 -36.195 1.00 92.62 276 GLY A CA 1
ATOM 1977 C C . GLY A 1 276 ? 26.865 -1.679 -36.708 1.00 92.62 276 GLY A C 1
ATOM 1978 O O . GLY A 1 276 ? 27.864 -1.108 -36.265 1.00 92.62 276 GLY A O 1
ATOM 1979 N N . ASP A 1 277 ? 26.100 -1.153 -37.666 1.00 95.62 277 ASP A N 1
ATOM 1980 C CA . ASP A 1 277 ? 26.253 0.209 -38.179 1.00 95.62 277 ASP A CA 1
ATOM 1981 C C . ASP A 1 277 ? 25.561 1.223 -37.242 1.00 95.62 277 ASP A C 1
ATOM 1983 O O . ASP A 1 277 ? 24.479 0.932 -36.731 1.00 95.62 277 ASP A O 1
ATOM 1987 N N . PRO A 1 278 ? 26.128 2.421 -36.994 1.00 95.25 278 PRO A N 1
ATOM 1988 C CA . PRO A 1 278 ? 25.482 3.423 -36.139 1.00 95.25 278 PRO A CA 1
ATOM 1989 C C . PRO A 1 278 ? 24.094 3.850 -36.635 1.00 95.25 278 PRO A C 1
ATOM 1991 O O . PRO A 1 278 ? 23.259 4.245 -35.824 1.00 95.25 278 PRO A O 1
ATOM 1994 N N . TYR A 1 279 ? 23.824 3.770 -37.941 1.00 97.38 279 TYR A N 1
ATOM 1995 C CA . TYR A 1 279 ? 22.492 4.042 -38.475 1.00 97.38 279 TYR A CA 1
ATOM 1996 C C . TYR A 1 279 ? 21.496 2.907 -38.180 1.00 97.38 279 TYR A C 1
ATOM 1998 O O . TYR A 1 279 ? 20.312 3.187 -37.999 1.00 97.38 279 TYR A O 1
ATOM 2006 N N . GLU A 1 280 ? 21.962 1.656 -38.059 1.00 97.44 280 GLU A N 1
ATOM 2007 C CA . GLU A 1 280 ? 21.134 0.530 -37.600 1.00 97.44 280 GLU A CA 1
ATOM 2008 C C . GLU A 1 280 ? 20.707 0.763 -36.149 1.00 97.44 280 GLU A C 1
ATOM 2010 O O . GLU A 1 280 ? 19.520 0.715 -35.835 1.00 97.44 280 GLU A O 1
ATOM 2015 N N . GLU A 1 281 ? 21.655 1.098 -35.271 1.00 96.25 281 GLU A N 1
ATOM 2016 C CA . GLU A 1 281 ? 21.370 1.402 -33.863 1.00 96.25 281 GLU A CA 1
ATOM 2017 C C . GLU A 1 281 ? 20.412 2.602 -33.739 1.00 96.25 281 GLU A C 1
ATOM 2019 O O . GLU A 1 281 ? 19.415 2.542 -33.012 1.00 96.25 281 GLU A O 1
ATOM 2024 N N . TYR A 1 282 ? 20.645 3.660 -34.521 1.00 97.31 282 TYR A N 1
ATOM 2025 C CA . TYR A 1 282 ? 19.782 4.842 -34.559 1.00 97.31 282 TYR A CA 1
ATOM 2026 C C . TYR A 1 282 ? 18.348 4.520 -35.022 1.00 97.31 282 TYR A C 1
ATOM 2028 O O . TYR A 1 282 ? 17.380 4.956 -34.393 1.00 97.31 282 TYR A O 1
ATOM 2036 N N . GLY A 1 283 ? 18.190 3.713 -36.077 1.00 97.44 283 GLY A N 1
ATOM 2037 C CA . GLY A 1 283 ? 16.882 3.242 -36.546 1.00 97.44 283 GLY A CA 1
ATOM 2038 C C . GLY A 1 283 ? 16.195 2.325 -35.532 1.00 97.44 283 GLY A C 1
ATOM 2039 O O . GLY A 1 283 ? 15.013 2.491 -35.239 1.00 97.44 283 GLY A O 1
ATOM 2040 N N . SER A 1 284 ? 16.952 1.417 -34.906 1.00 96.75 284 SER A N 1
ATOM 2041 C CA . SER A 1 284 ? 16.434 0.475 -33.905 1.00 96.75 284 SER A CA 1
ATOM 2042 C C . SER A 1 284 ? 15.873 1.168 -32.658 1.00 96.75 284 SER A C 1
ATOM 2044 O O . SER A 1 284 ? 14.970 0.633 -32.022 1.00 96.75 284 SER A O 1
ATOM 2046 N N . THR A 1 285 ? 16.352 2.369 -32.338 1.00 96.94 285 THR A N 1
ATOM 2047 C CA . THR A 1 285 ? 15.915 3.190 -31.194 1.00 96.94 285 THR A CA 1
ATOM 2048 C C . THR A 1 285 ? 14.884 4.259 -31.583 1.00 96.94 285 THR A C 1
ATOM 2050 O O . THR A 1 285 ? 14.589 5.178 -30.808 1.00 96.94 285 THR A O 1
ATOM 2053 N N . CYS A 1 286 ? 14.318 4.160 -32.791 1.00 97.19 286 CYS A N 1
ATOM 2054 C CA . CYS A 1 286 ? 13.349 5.107 -33.345 1.00 97.19 286 CYS A CA 1
ATOM 2055 C C . CYS A 1 286 ? 13.873 6.550 -33.371 1.00 97.19 286 CYS A C 1
ATOM 2057 O O . CYS A 1 286 ? 13.184 7.485 -32.950 1.00 97.19 286 CYS A O 1
ATOM 2059 N N . GLY A 1 287 ? 15.124 6.721 -33.805 1.00 96.06 287 GLY A N 1
ATOM 2060 C CA . GLY A 1 287 ? 15.817 8.008 -33.828 1.00 96.06 287 GLY A CA 1
ATOM 2061 C C . GLY A 1 287 ? 16.258 8.474 -32.440 1.00 96.06 287 GLY A C 1
ATOM 2062 O O . GLY A 1 287 ? 16.179 9.664 -32.130 1.00 96.06 287 GLY A O 1
ATOM 2063 N N . GLY A 1 288 ? 16.627 7.531 -31.564 1.00 95.50 288 GLY A N 1
ATOM 2064 C CA . GLY A 1 288 ? 17.016 7.786 -30.172 1.00 95.50 288 GLY A CA 1
ATOM 2065 C C . GLY A 1 288 ? 15.884 8.239 -29.248 1.00 95.50 288 GLY A C 1
ATOM 2066 O O . GLY A 1 288 ? 16.137 8.764 -28.163 1.00 95.50 288 GLY A O 1
ATOM 2067 N N . ARG A 1 289 ? 14.624 8.063 -29.663 1.00 94.19 289 ARG A N 1
ATOM 2068 C CA . ARG A 1 289 ? 13.454 8.350 -28.816 1.00 94.19 289 ARG A CA 1
ATOM 2069 C C . ARG A 1 289 ? 13.300 7.322 -27.705 1.00 94.19 289 ARG A C 1
ATOM 2071 O O . ARG A 1 289 ? 12.742 7.661 -26.656 1.00 94.19 289 ARG A O 1
ATOM 2078 N N . LEU A 1 290 ? 13.761 6.100 -27.963 1.00 93.50 290 LEU A N 1
ATOM 2079 C CA . LEU A 1 290 ? 13.790 4.980 -27.035 1.00 93.50 290 LEU A CA 1
ATOM 2080 C C . LEU A 1 290 ? 15.238 4.649 -26.660 1.00 93.50 290 LEU A C 1
ATOM 2082 O O . LEU A 1 290 ? 16.138 4.779 -27.483 1.00 93.50 290 LEU A O 1
ATOM 2086 N N . ASP A 1 291 ? 15.443 4.222 -25.420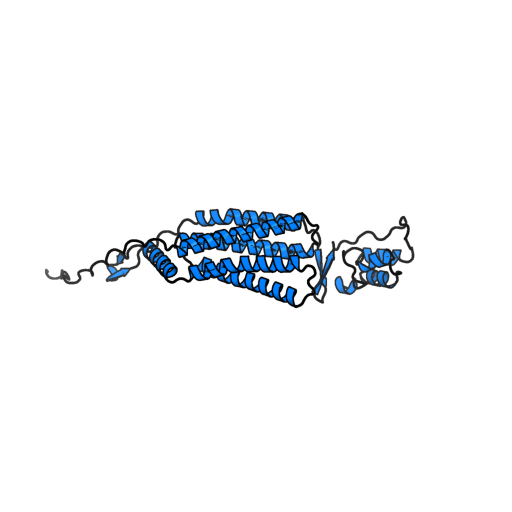 1.00 88.94 291 ASP A N 1
ATOM 2087 C CA . ASP A 1 291 ? 16.724 3.711 -24.928 1.00 88.94 291 ASP A CA 1
ATOM 2088 C C . ASP A 1 291 ? 16.908 2.226 -25.318 1.00 88.94 291 ASP A C 1
ATOM 2090 O O . ASP A 1 291 ? 18.028 1.720 -25.355 1.00 88.94 291 ASP A O 1
ATOM 2094 N N . ASP A 1 292 ? 15.803 1.536 -25.623 1.00 90.19 292 ASP A N 1
ATOM 2095 C CA . ASP A 1 292 ? 15.747 0.122 -25.997 1.00 90.19 292 ASP A CA 1
ATOM 2096 C C . ASP A 1 292 ? 15.739 -0.077 -27.526 1.00 90.19 292 ASP A C 1
ATOM 2098 O O . ASP A 1 292 ? 15.047 0.638 -28.257 1.00 90.19 292 ASP A O 1
ATOM 2102 N N . GLU A 1 293 ? 16.435 -1.111 -28.011 1.00 92.50 293 GLU A N 1
ATOM 2103 C CA . GLU A 1 293 ? 16.341 -1.541 -29.411 1.00 92.50 293 GLU A CA 1
ATOM 2104 C C . GLU A 1 293 ? 14.976 -2.193 -29.687 1.00 92.50 293 GLU A C 1
ATOM 2106 O O . GLU A 1 293 ? 14.544 -3.132 -29.014 1.00 92.50 293 GLU A O 1
ATOM 2111 N N . THR A 1 294 ? 14.305 -1.724 -30.733 1.00 91.81 294 THR A N 1
ATOM 2112 C CA . THR A 1 294 ? 12.993 -2.217 -31.181 1.00 91.81 294 THR A CA 1
ATOM 2113 C C . THR A 1 294 ? 13.083 -3.149 -32.382 1.00 91.81 294 THR A C 1
ATOM 2115 O O . THR A 1 294 ? 12.086 -3.765 -32.750 1.00 91.81 294 THR A O 1
ATOM 2118 N N . TYR A 1 295 ? 14.272 -3.279 -32.977 1.00 92.94 295 TYR A N 1
ATOM 2119 C CA . TYR A 1 295 ? 14.515 -4.068 -34.185 1.00 92.94 295 TYR A CA 1
ATOM 2120 C C . TYR A 1 295 ? 13.641 -3.643 -35.386 1.00 92.94 295 TYR A C 1
ATOM 2122 O O . TYR A 1 295 ? 13.195 -4.498 -36.156 1.00 92.94 295 TYR A O 1
ATOM 2130 N N . GLY A 1 296 ? 13.406 -2.331 -35.541 1.00 91.81 296 GLY A N 1
ATOM 2131 C CA . GLY A 1 296 ? 12.673 -1.746 -36.674 1.00 91.81 296 GLY A CA 1
ATOM 2132 C C . GLY A 1 296 ? 11.157 -1.899 -36.563 1.00 91.81 296 GLY A C 1
ATOM 2133 O O . GLY A 1 296 ? 10.503 -2.313 -37.519 1.00 91.81 296 GLY A O 1
ATOM 2134 N N . ASP A 1 297 ? 10.613 -1.641 -35.373 1.00 94.00 297 ASP A N 1
ATOM 2135 C CA . ASP A 1 297 ? 9.182 -1.765 -35.067 1.00 94.00 297 ASP A CA 1
ATOM 2136 C C . ASP A 1 297 ? 8.579 -0.428 -34.580 1.00 94.00 297 ASP A C 1
ATOM 2138 O O . ASP A 1 297 ? 7.592 -0.372 -33.837 1.00 94.00 297 ASP A O 1
ATOM 2142 N N . CYS A 1 298 ? 9.194 0.682 -34.983 1.00 95.06 298 CYS A N 1
ATOM 2143 C CA . CYS A 1 298 ? 8.880 2.043 -34.575 1.00 95.06 298 CYS A CA 1
ATOM 2144 C C . CYS A 1 298 ? 7.495 2.489 -35.041 1.00 95.06 298 CYS A C 1
ATOM 2146 O O . CYS A 1 298 ? 6.769 3.104 -34.254 1.00 95.06 298 CYS A O 1
ATOM 2148 N N . VAL A 1 299 ? 7.064 2.132 -36.259 1.00 95.12 299 VAL A N 1
ATOM 2149 C CA . VAL A 1 299 ? 5.698 2.431 -36.736 1.00 95.12 299 VAL A CA 1
ATOM 2150 C C . VAL A 1 299 ? 4.649 1.762 -35.860 1.00 95.12 299 VAL A C 1
ATOM 2152 O O . VAL A 1 299 ? 3.580 2.327 -35.623 1.00 95.12 299 VAL A O 1
ATOM 2155 N N . ARG A 1 300 ? 4.919 0.558 -35.353 1.00 91.56 300 ARG A N 1
ATOM 2156 C CA . ARG A 1 300 ? 3.972 -0.129 -34.473 1.00 91.56 300 ARG A CA 1
ATOM 2157 C C . ARG A 1 300 ? 3.889 0.535 -33.102 1.00 91.56 300 ARG A C 1
ATOM 2159 O O . ARG A 1 300 ? 2.803 0.579 -32.526 1.00 91.56 300 ARG A O 1
ATOM 2166 N N . ILE A 1 301 ? 5.012 1.031 -32.586 1.00 90.19 301 ILE A N 1
ATOM 2167 C CA . ILE A 1 301 ? 5.107 1.632 -31.250 1.00 90.19 301 ILE A CA 1
ATOM 2168 C C . ILE A 1 301 ? 4.538 3.058 -31.235 1.00 90.19 301 ILE A C 1
ATOM 2170 O O . ILE A 1 301 ? 3.727 3.388 -30.370 1.00 90.19 301 ILE A O 1
ATOM 2174 N N . PHE A 1 302 ? 4.932 3.900 -32.191 1.00 89.62 302 PHE A N 1
ATOM 2175 C CA . PHE A 1 302 ? 4.556 5.319 -32.238 1.00 89.62 302 PHE A CA 1
ATOM 2176 C C . PHE A 1 302 ? 3.383 5.620 -33.183 1.00 89.62 302 PHE A C 1
ATOM 2178 O O . PHE A 1 302 ? 2.769 6.685 -33.083 1.00 89.62 302 PHE A O 1
ATOM 2185 N N . GLY A 1 303 ? 3.021 4.670 -34.044 1.00 88.38 303 GLY A N 1
ATOM 2186 C CA . GLY A 1 303 ? 2.014 4.835 -35.088 1.00 88.38 303 GLY A CA 1
ATOM 2187 C C . GLY A 1 303 ? 2.607 5.358 -36.404 1.00 88.38 303 GLY A C 1
ATOM 2188 O O . GLY A 1 303 ? 3.711 5.904 -36.422 1.00 88.38 303 GLY A O 1
ATOM 2189 N N . PRO A 1 304 ? 1.877 5.204 -37.523 1.00 84.81 304 PRO A N 1
ATOM 2190 C CA . PRO A 1 304 ? 2.263 5.812 -38.788 1.00 84.81 304 PRO A CA 1
ATOM 2191 C C . PRO A 1 304 ? 2.119 7.335 -38.707 1.00 84.81 304 PRO A C 1
ATOM 2193 O O . PRO A 1 304 ? 1.141 7.851 -38.158 1.00 84.81 304 PRO A O 1
ATOM 2196 N N . THR A 1 305 ? 3.076 8.049 -39.284 1.00 74.62 305 THR A N 1
ATOM 2197 C CA . THR A 1 305 ? 3.005 9.495 -39.493 1.00 74.62 305 THR A CA 1
ATOM 2198 C C . THR A 1 305 ? 2.491 9.792 -40.897 1.00 74.62 305 THR A C 1
ATOM 2200 O O . THR A 1 305 ? 3.036 9.282 -41.872 1.00 74.62 305 THR A O 1
ATOM 2203 N N . ASP A 1 306 ? 1.415 10.580 -40.980 1.00 56.56 306 ASP A N 1
ATOM 2204 C CA . ASP A 1 306 ? 0.818 11.076 -42.233 1.00 56.56 306 ASP A CA 1
ATOM 2205 C C . ASP A 1 306 ? 1.467 12.388 -42.709 1.00 56.56 306 ASP A C 1
ATOM 2207 O O . ASP A 1 306 ? 1.754 13.255 -41.845 1.00 56.56 306 ASP A O 1
#

pLDDT: mean 84.63, std 12.93, range [48.09, 98.06]

Organism: NCBI:txid1564161

Foldseek 3Di:
DDDPPPPPPPCDQDPAPPDDDPQDDQDVLLLLLLVLLQVLLVVLLVVLVVLLVCLLVDLPAQVCLVVNLVSSLVSLVLSLLSNVQSVCLVLLVDNVSLLVSLVVQLVVLVVVLVVLVCCVVPDPPPDPVVSVVVNVVSVVSNVSSVSSNVSCPDVSSVVSSVVSVLVQQPRFDQDVVVSDTHGHHGPDPDDCVVSVVSCVVSVVSSVVSSVSSVVSRQWDWQAFPVGDIFIFNLQADDFDDPVDPLDDPVLVVLLVCLNVPQLQSLLVQLVPDDPPRSSVVCSQCSRRRTPDGNSSCRCRRPNGDD

Sequence (306 aa):
MSDQYGWQTDQWPAPAPTTPAPVGIRPGQATAAAVLAFVQAGLLLLLVLMITVASVADDVPGDDVGIAVLVTLAACALAGLDLLGGTGLLRGTGRTLLLVTSWVETGLIGLLFLLLLVDVTTGNPVDPGGDALGLMVVLLLLAVPVVRLVLVLQPRVAGWVADRQRTRTGPPVWAPHLGQWVPGPAPAPASTAVTVATLVPVGVFALVATVALAVSGSSTVVVDDFGTGYTGSGVPSDPPSPADRDFDVRFDGDAQDCHDGDMSACDDLYAETPVGDPYEEYGSTCGGRLDDETYGDCVRIFGPTD

Secondary structure (DSSP, 8-state):
--------TT-PPPPPPP-PPP-PPPPHHHHHHHHHHHHHHHHHHHHHHHHHHHHHHS---THHHHHHHHHHHHHHHHHHHHHHHHHHHHHTS-SHHHHHHHHHHHHHHHHHHHHHHHHHHHS--S-HHHHHHHHHHHHHHHHHHHHHHHHHT-HHHHHHHHHHHHHHT-S-EEEGGGTEEEPPPPPPPPPTHHHHHHHHHHHHHHHHHHHHHHHH--PEEEE-TT--EEEE-SSPPPPPPTTSTT--TTTHHHHHHHHHT-HHHHHHHHHHSPTT-HHHHHHHTTTTT-SS--SS-HHHHH----